Protein AF-A0A9E5QNU5-F1 (afdb_monomer_lite)

Secondary structure (DSSP, 8-state):
--HHHHHHGGGGSSS-----HHHHHHHTT--TTSSS--HHHHHT-TTGGGS-HHHHHHHH-GGGHHHHHHHHHHHHHHTTT-HHHHHHHHHHHTT------HHHHHHHHHHHHHTSSSHHHHHHHHHGGGSPTTS-SSPPPPP-SHHHHHHHHHHHHHHHHHHHHHHHHHHHTTTS-TTS-HHHHHHHHTS----TT--S-GGGGGGTS-HHHHHHHHHHHHHHHHHHHHHHHH-S-----EEEEEETTEEEEEE-SSS--S---

Radius of gyration: 24.01 Å; chains: 1; bounding box: 73×35×58 Å

Structure (mmCIF, N/CA/C/O backbone):
data_AF-A0A9E5QNU5-F1
#
_entry.id   AF-A0A9E5QNU5-F1
#
loop_
_atom_site.group_PDB
_atom_site.id
_atom_site.type_symbol
_atom_site.label_atom_id
_atom_site.label_alt_id
_atom_site.label_comp_id
_atom_site.label_asym_id
_atom_site.label_entity_id
_atom_site.label_seq_id
_atom_site.pdbx_PDB_ins_code
_atom_site.Cartn_x
_atom_site.Cartn_y
_atom_site.Cartn_z
_atom_site.occupancy
_atom_site.B_iso_or_equiv
_atom_site.auth_seq_id
_atom_site.auth_comp_id
_atom_site.auth_asym_id
_atom_site.auth_atom_id
_atom_site.pdbx_PDB_model_num
ATOM 1 N N . MET A 1 1 ? -12.156 -19.039 10.131 1.00 28.52 1 MET A N 1
ATOM 2 C CA . MET A 1 1 ? -13.337 -19.927 9.981 1.00 28.52 1 MET A CA 1
ATOM 3 C C . MET A 1 1 ? -14.698 -19.245 10.207 1.00 28.52 1 MET A C 1
ATOM 5 O O . MET A 1 1 ? -15.696 -19.818 9.799 1.00 28.52 1 MET A O 1
ATOM 9 N N . ALA A 1 2 ? -14.776 -18.029 10.770 1.00 27.48 2 ALA A N 1
ATOM 10 C CA . ALA A 1 2 ? -16.051 -17.317 10.972 1.00 27.48 2 ALA A CA 1
ATOM 11 C C . ALA A 1 2 ? -16.582 -16.564 9.725 1.00 27.48 2 ALA A C 1
ATOM 13 O O . ALA A 1 2 ? -17.781 -16.356 9.599 1.00 27.48 2 ALA A O 1
ATOM 14 N N . LEU A 1 3 ? -15.716 -16.218 8.763 1.00 26.77 3 LEU A N 1
ATOM 15 C CA . LEU A 1 3 ? -16.099 -15.513 7.526 1.00 26.77 3 LEU A CA 1
ATOM 16 C C . LEU A 1 3 ? -16.822 -16.398 6.491 1.00 26.77 3 LEU A C 1
ATOM 18 O O . LEU A 1 3 ? -17.600 -15.891 5.690 1.00 26.77 3 LEU A O 1
ATOM 22 N N . ALA A 1 4 ? -16.628 -17.720 6.537 1.00 26.08 4 ALA A N 1
ATOM 23 C CA . ALA A 1 4 ? -17.286 -18.657 5.620 1.00 26.08 4 ALA A CA 1
ATOM 24 C C . ALA A 1 4 ? -18.753 -18.945 6.003 1.00 26.08 4 ALA A C 1
ATOM 26 O O . ALA A 1 4 ? -19.568 -19.249 5.137 1.00 26.08 4 ALA A O 1
ATOM 27 N N . ALA A 1 5 ? -19.115 -18.801 7.283 1.00 28.03 5 ALA A N 1
ATOM 28 C CA . ALA A 1 5 ? -20.476 -19.053 7.760 1.00 28.03 5 ALA A CA 1
ATOM 29 C C . ALA A 1 5 ? -21.464 -17.935 7.368 1.00 28.03 5 ALA A C 1
ATOM 31 O O . ALA A 1 5 ? -22.644 -18.206 7.156 1.00 28.03 5 ALA A O 1
ATOM 32 N N . CYS A 1 6 ? -20.990 -16.696 7.190 1.00 30.69 6 CYS A N 1
ATOM 33 C CA . CYS A 1 6 ? -21.845 -15.569 6.801 1.00 30.69 6 CYS A CA 1
ATOM 34 C C . CYS A 1 6 ? -22.240 -15.577 5.312 1.00 30.69 6 CYS A C 1
ATOM 36 O O . CYS A 1 6 ? -23.271 -15.015 4.955 1.00 30.69 6 CYS A O 1
ATOM 38 N N . LEU A 1 7 ? -21.465 -16.236 4.443 1.00 31.69 7 LEU A N 1
ATOM 39 C CA . LEU A 1 7 ? -21.722 -16.273 2.996 1.00 31.69 7 LEU A CA 1
ATOM 40 C C . LEU A 1 7 ? -22.722 -17.361 2.570 1.00 31.69 7 LEU A C 1
ATOM 42 O O . LEU A 1 7 ? -23.306 -17.258 1.498 1.00 31.69 7 LEU A O 1
ATOM 46 N N . ALA A 1 8 ? -22.963 -18.384 3.397 1.00 28.44 8 ALA A N 1
ATOM 47 C CA . ALA A 1 8 ? -23.917 -19.449 3.072 1.00 28.44 8 ALA A CA 1
ATOM 48 C C . ALA A 1 8 ? -25.379 -19.066 3.384 1.00 28.44 8 ALA A C 1
ATOM 50 O O . ALA A 1 8 ? -26.302 -19.548 2.725 1.00 28.44 8 ALA A O 1
ATOM 51 N N . ALA A 1 9 ? -25.601 -18.161 4.345 1.00 32.28 9 ALA A N 1
ATOM 52 C CA . ALA A 1 9 ? -26.940 -17.752 4.781 1.00 32.28 9 ALA A CA 1
ATOM 53 C C . ALA A 1 9 ? -27.647 -16.778 3.813 1.00 32.28 9 ALA A C 1
ATOM 55 O O . ALA A 1 9 ? -28.871 -16.659 3.842 1.00 32.28 9 ALA A O 1
ATOM 56 N N . SER A 1 10 ? -26.909 -16.111 2.921 1.00 37.62 10 SER A N 1
ATOM 57 C CA . SER A 1 10 ? -27.444 -15.102 1.992 1.00 37.62 10 SER A CA 1
ATOM 58 C C . SER A 1 10 ? -28.236 -15.689 0.818 1.00 37.62 10 SER A C 1
ATOM 60 O O . SER A 1 10 ? -29.050 -14.992 0.214 1.00 37.62 10 SER A O 1
ATOM 62 N N . SER A 1 11 ? -28.066 -16.978 0.511 1.00 33.97 11 SER A N 1
ATOM 63 C CA . SER A 1 11 ? -28.770 -17.630 -0.605 1.00 33.97 11 SER A CA 1
ATOM 64 C C . SER A 1 11 ? -30.230 -18.000 -0.297 1.00 33.97 11 SER A C 1
ATOM 66 O O . SER A 1 11 ? -31.017 -18.195 -1.222 1.00 33.97 11 SER A O 1
ATOM 68 N N . ALA A 1 12 ? -30.620 -18.044 0.983 1.00 34.38 12 ALA A N 1
ATOM 69 C CA . ALA A 1 12 ? -31.949 -18.486 1.416 1.00 34.38 12 ALA A CA 1
ATOM 70 C C . ALA A 1 12 ? -32.968 -17.346 1.629 1.00 34.38 12 ALA A C 1
ATOM 72 O O . ALA A 1 12 ? -34.153 -17.616 1.813 1.00 34.38 12 ALA A O 1
ATOM 73 N N . TRP A 1 13 ? -32.549 -16.077 1.592 1.00 36.25 13 TRP A N 1
ATOM 74 C CA . TRP A 1 13 ? -33.420 -14.927 1.902 1.00 36.25 13 TRP A CA 1
ATOM 75 C C . TRP A 1 13 ? -34.028 -14.217 0.687 1.00 36.25 13 TRP A C 1
ATOM 77 O O . TRP A 1 13 ? -34.730 -13.222 0.838 1.00 36.25 13 TRP A O 1
ATOM 87 N N . SER A 1 14 ? -33.835 -14.731 -0.527 1.00 38.59 14 SER A N 1
ATOM 88 C CA . SER A 1 14 ? -34.244 -14.039 -1.759 1.00 38.59 14 SER A CA 1
ATOM 89 C C . SER A 1 14 ? -35.680 -14.308 -2.239 1.00 38.59 14 SER A C 1
ATOM 91 O O . SER A 1 14 ? -36.011 -13.954 -3.370 1.00 38.59 14 SER A O 1
ATOM 93 N N . ARG A 1 15 ? -36.578 -14.891 -1.428 1.00 37.72 15 ARG A N 1
ATOM 94 C CA . ARG A 1 15 ? -37.987 -15.092 -1.837 1.00 37.72 15 ARG A CA 1
ATOM 95 C C . ARG A 1 15 ? -39.007 -14.890 -0.716 1.00 37.72 15 ARG A C 1
ATOM 97 O O . ARG A 1 15 ? -39.578 -15.854 -0.223 1.00 37.72 15 ARG A O 1
ATOM 104 N N . ALA A 1 16 ? -39.304 -13.635 -0.394 1.00 38.25 16 ALA A N 1
ATOM 105 C CA . ALA A 1 16 ? -40.646 -13.206 0.019 1.00 38.25 16 ALA A CA 1
ATOM 106 C C . ALA A 1 16 ? -40.749 -11.670 -0.047 1.00 38.25 16 ALA A C 1
ATOM 108 O O . ALA A 1 16 ? -39.840 -10.995 0.437 1.00 38.25 16 ALA A O 1
ATOM 109 N N . PRO A 1 17 ? -41.837 -11.086 -0.584 1.00 47.66 17 PRO A N 1
ATOM 110 C CA . PRO A 1 17 ? -42.130 -9.676 -0.372 1.00 47.66 17 PRO A CA 1
ATOM 111 C C . PRO A 1 17 ? -42.700 -9.529 1.049 1.00 47.66 17 PRO A C 1
ATOM 113 O O . PRO A 1 17 ? -43.903 -9.638 1.266 1.00 47.66 17 PRO A O 1
ATOM 116 N N . GLY A 1 18 ? -41.817 -9.386 2.038 1.00 40.69 18 GLY A N 1
ATOM 117 C CA . GLY A 1 18 ? -42.190 -9.132 3.430 1.00 40.69 18 GLY A CA 1
ATOM 118 C C . GLY A 1 18 ? -42.450 -7.645 3.659 1.00 40.69 18 GLY A C 1
ATOM 119 O O . GLY A 1 18 ? -41.720 -6.808 3.132 1.00 40.69 18 GLY A O 1
ATOM 120 N N . ALA A 1 19 ? -43.495 -7.321 4.425 1.00 42.50 19 ALA A N 1
ATOM 121 C CA . ALA A 1 19 ? -43.847 -5.959 4.826 1.00 42.50 19 ALA A CA 1
ATOM 122 C C . ALA A 1 19 ? -42.618 -5.154 5.309 1.00 42.50 19 ALA A C 1
ATOM 124 O O . ALA A 1 19 ? -41.702 -5.743 5.895 1.00 42.50 19 ALA A O 1
ATOM 125 N N . PRO A 1 20 ? -42.570 -3.824 5.089 1.00 53.94 20 PRO A N 1
ATOM 126 C CA . PRO A 1 20 ? -41.443 -3.008 5.522 1.00 53.94 20 PRO A CA 1
ATOM 127 C C . PRO A 1 20 ? -41.216 -3.199 7.027 1.00 53.94 20 PRO A C 1
ATOM 129 O O . PRO A 1 20 ? -42.142 -3.084 7.828 1.00 53.94 20 PRO A O 1
ATOM 132 N N . LEU A 1 21 ? -39.961 -3.487 7.390 1.00 44.38 21 LEU A N 1
ATOM 133 C CA . LEU A 1 21 ? -39.478 -3.835 8.733 1.00 44.38 21 LEU A CA 1
ATOM 134 C C . LEU A 1 21 ? -40.103 -3.031 9.900 1.00 44.38 21 LEU A C 1
ATOM 136 O O . LEU A 1 21 ? -40.379 -3.648 10.928 1.00 44.38 21 LEU A O 1
ATOM 140 N N . PRO A 1 22 ? -40.400 -1.716 9.772 1.00 46.53 22 PRO A N 1
ATOM 141 C CA . PRO A 1 22 ? -41.071 -0.958 10.831 1.00 46.53 22 PRO A CA 1
ATOM 142 C C . PRO A 1 22 ? -42.435 -1.532 11.246 1.00 46.53 22 PRO A C 1
ATOM 144 O O . PRO A 1 22 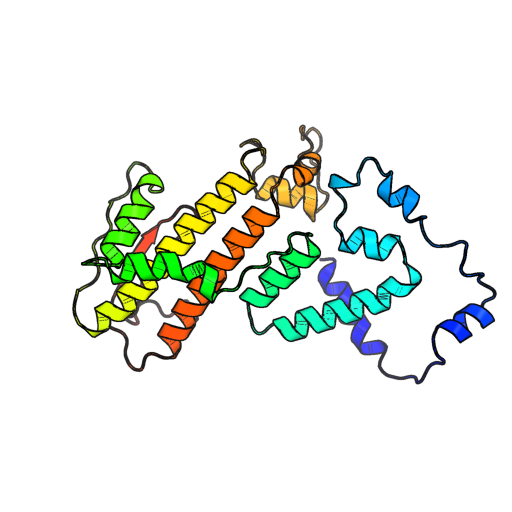? -42.738 -1.579 12.432 1.00 46.53 22 PRO A O 1
ATOM 147 N N . GLN A 1 23 ? -43.224 -2.043 10.296 1.00 47.16 23 GLN A N 1
ATOM 148 C CA . GLN A 1 23 ? -44.558 -2.598 10.563 1.00 47.16 23 GLN A CA 1
ATOM 149 C C . GLN A 1 23 ? -44.488 -3.950 11.286 1.00 47.16 23 GLN A C 1
ATOM 151 O O . GLN A 1 23 ? -45.350 -4.259 12.102 1.00 47.16 23 GLN A O 1
ATOM 156 N N . LEU A 1 24 ? -43.443 -4.746 11.029 1.00 47.56 24 LEU A N 1
ATOM 157 C CA . LEU A 1 24 ? -43.211 -6.020 11.722 1.00 47.56 24 LEU A CA 1
ATOM 158 C C . LEU A 1 24 ? -42.760 -5.815 13.175 1.00 47.56 24 LEU A C 1
ATOM 160 O O . LEU A 1 24 ? -43.087 -6.628 14.035 1.00 47.56 24 LEU A O 1
ATOM 164 N N . MET A 1 25 ? -42.038 -4.727 13.454 1.00 43.75 25 MET A N 1
ATOM 165 C CA . MET A 1 25 ? -41.612 -4.367 14.809 1.00 43.75 25 MET A CA 1
ATOM 166 C C . MET A 1 25 ? -42.767 -3.827 15.661 1.00 43.75 25 MET A C 1
ATOM 168 O O . MET A 1 25 ? -42.881 -4.181 16.833 1.00 43.75 25 MET A O 1
ATOM 172 N N . GLU A 1 26 ? -43.657 -3.041 15.053 1.00 48.34 26 GLU A N 1
ATOM 173 C CA . GLU A 1 26 ? -44.868 -2.514 15.693 1.00 48.34 26 GLU A CA 1
ATOM 174 C C . GLU A 1 26 ? -45.871 -3.639 16.021 1.00 48.34 26 GLU A C 1
ATOM 176 O O . GLU A 1 26 ? -46.431 -3.685 17.114 1.00 48.34 26 GLU A O 1
ATOM 181 N N . LEU A 1 27 ? -46.003 -4.631 15.129 1.00 48.66 27 LEU A N 1
ATOM 182 C CA . LEU A 1 27 ? -46.790 -5.853 15.356 1.00 48.66 27 LEU A CA 1
ATOM 183 C C . LEU A 1 27 ? -46.220 -6.772 16.451 1.00 48.66 27 LEU A C 1
ATOM 185 O O . LEU A 1 27 ? -46.972 -7.552 17.034 1.00 48.66 27 LEU A O 1
ATOM 189 N N . ALA A 1 28 ? -44.918 -6.696 16.737 1.00 54.53 28 ALA A N 1
ATOM 190 C CA . ALA A 1 28 ? -44.259 -7.496 17.772 1.00 54.53 28 ALA A CA 1
ATOM 191 C C . ALA A 1 28 ? -44.294 -6.847 19.172 1.00 54.53 28 ALA A C 1
ATOM 193 O O . ALA A 1 28 ? -43.809 -7.454 20.126 1.00 54.53 28 ALA A O 1
ATOM 194 N N . GLY A 1 29 ? -44.853 -5.636 19.311 1.00 39.47 29 GLY A N 1
ATOM 195 C CA . GLY A 1 29 ? -44.967 -4.936 20.597 1.00 39.47 29 GLY A CA 1
ATOM 196 C C . GLY A 1 29 ? -43.629 -4.486 21.197 1.00 39.47 29 GLY A C 1
ATOM 197 O O . GLY A 1 29 ? -43.542 -4.282 22.405 1.00 39.47 29 GLY A O 1
ATOM 198 N N . ILE A 1 30 ? -42.580 -4.360 20.378 1.00 42.47 30 ILE A N 1
ATOM 199 C CA . ILE A 1 30 ? -41.247 -3.946 20.829 1.00 42.47 30 ILE A CA 1
ATOM 200 C C . ILE A 1 30 ? -41.142 -2.427 20.670 1.00 42.47 30 ILE A C 1
ATOM 202 O O . ILE A 1 30 ? -40.923 -1.930 19.564 1.00 42.47 30 ILE A O 1
ATOM 206 N N . GLU A 1 31 ? -41.291 -1.681 21.767 1.00 44.75 31 GLU A N 1
ATOM 207 C CA . GLU A 1 31 ? -40.991 -0.248 21.767 1.00 44.75 31 GLU A CA 1
ATOM 208 C C . GLU A 1 31 ? -39.503 -0.034 21.445 1.00 44.75 31 GLU A C 1
ATOM 210 O O . GLU A 1 31 ? -38.609 -0.596 22.078 1.00 44.75 31 GLU A O 1
ATOM 215 N N . ALA A 1 32 ? -39.225 0.780 20.424 1.00 46.53 32 ALA A N 1
ATOM 216 C CA . ALA A 1 32 ? -37.898 0.970 19.831 1.00 46.53 32 ALA A CA 1
ATOM 217 C C . ALA A 1 32 ? -36.837 1.593 20.770 1.00 46.53 32 ALA A C 1
ATOM 219 O O . ALA A 1 32 ? -35.698 1.795 20.348 1.00 46.53 32 ALA A O 1
ATOM 220 N N . ALA A 1 33 ? -37.197 1.913 22.015 1.00 44.25 33 ALA A N 1
ATOM 221 C CA . ALA A 1 33 ? -36.357 2.630 22.967 1.00 44.25 33 ALA A CA 1
ATOM 222 C C . ALA A 1 33 ? -35.414 1.728 23.792 1.00 44.25 33 ALA A C 1
ATOM 224 O O . ALA A 1 33 ? -34.380 2.215 24.239 1.00 44.25 33 ALA A O 1
ATOM 225 N N . ASP A 1 34 ? -35.699 0.428 23.937 1.00 44.62 34 ASP A N 1
ATOM 226 C CA . ASP A 1 34 ? -35.092 -0.393 25.007 1.00 44.62 34 ASP A CA 1
ATOM 227 C C . ASP A 1 34 ? -33.981 -1.379 24.582 1.00 44.62 34 ASP A C 1
ATOM 229 O O . ASP A 1 34 ? -33.525 -2.188 25.388 1.00 44.62 34 ASP A O 1
ATOM 233 N N . LEU A 1 35 ? -33.499 -1.344 23.334 1.00 51.50 35 LEU A N 1
ATOM 234 C CA . LEU A 1 35 ? -32.559 -2.367 22.824 1.00 51.50 35 LEU A CA 1
ATOM 235 C C . LEU A 1 35 ? -31.254 -1.836 22.213 1.00 51.50 35 LEU A C 1
ATOM 237 O O . LEU A 1 35 ? -30.414 -2.633 21.791 1.00 51.50 35 LEU A O 1
ATOM 241 N N . ALA A 1 36 ? -31.053 -0.519 22.155 1.00 54.00 36 ALA A N 1
ATOM 242 C CA . ALA A 1 36 ? -29.823 0.065 21.623 1.00 54.00 36 ALA A CA 1
ATOM 243 C C . ALA A 1 36 ? -28.945 0.620 22.761 1.00 54.00 36 ALA A C 1
ATOM 245 O O . ALA A 1 36 ? -29.435 1.422 23.554 1.00 54.00 36 ALA A O 1
ATOM 246 N N . PRO A 1 37 ? -27.654 0.239 22.843 1.00 58.31 37 PRO A N 1
ATOM 247 C CA . PRO A 1 37 ? -26.681 0.951 23.662 1.00 58.31 37 PRO A CA 1
ATOM 248 C C . PRO A 1 37 ? -26.739 2.454 23.377 1.00 58.31 37 PRO A C 1
ATOM 250 O O . PRO A 1 37 ? -26.653 2.871 22.219 1.00 58.31 37 PRO A O 1
ATOM 253 N N . ASP A 1 38 ? -26.862 3.263 24.430 1.00 63.38 38 ASP A N 1
ATOM 254 C CA . ASP A 1 38 ? -26.812 4.718 24.317 1.00 63.38 38 ASP A CA 1
ATOM 255 C C . ASP A 1 38 ? -25.483 5.133 23.660 1.00 63.38 38 ASP A C 1
ATOM 257 O O . ASP A 1 38 ? -24.394 4.742 24.095 1.00 63.38 38 ASP A O 1
ATOM 261 N N . ALA A 1 39 ? -25.564 5.937 22.598 1.00 61.94 39 ALA A N 1
ATOM 262 C CA . ALA A 1 39 ? -24.393 6.461 21.904 1.00 61.94 39 ALA A CA 1
ATOM 263 C C . ALA A 1 39 ? -23.464 7.234 22.862 1.00 61.94 39 ALA A C 1
ATOM 265 O O . ALA A 1 39 ? -22.243 7.158 22.719 1.00 61.94 39 ALA A O 1
ATOM 266 N N . GLY A 1 40 ? -24.021 7.894 23.886 1.00 64.38 40 GLY A N 1
ATOM 267 C CA . GLY A 1 40 ? -23.247 8.550 24.942 1.00 64.38 40 GLY A CA 1
ATOM 268 C C . GLY A 1 40 ? -22.426 7.574 25.796 1.00 64.38 40 GLY A C 1
ATOM 269 O O . GLY A 1 40 ? -21.300 7.889 26.180 1.00 64.38 40 GLY A O 1
ATOM 270 N N . GLN A 1 41 ? -22.929 6.358 26.035 1.00 67.00 41 GLN A N 1
ATOM 271 C CA . GLN A 1 41 ? -22.206 5.319 26.780 1.00 67.00 41 GLN A CA 1
ATOM 272 C C . GLN A 1 41 ? -21.078 4.687 25.958 1.00 67.00 41 GLN A C 1
ATOM 274 O O . GLN A 1 41 ? -20.009 4.395 26.499 1.00 67.00 41 GLN A O 1
ATOM 279 N N . LEU A 1 42 ? -21.276 4.514 24.647 1.00 65.88 42 L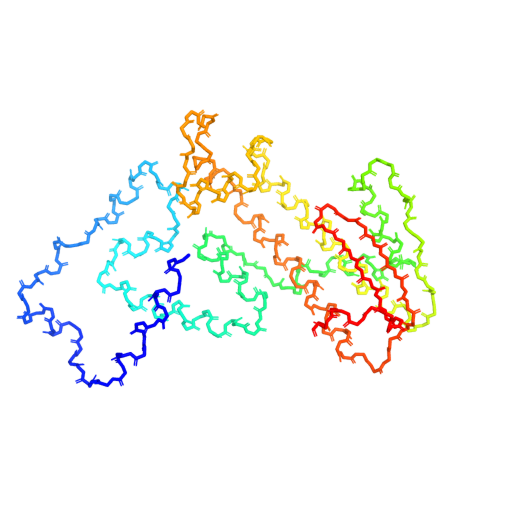EU A N 1
ATOM 280 C CA . LEU A 1 42 ? -20.207 4.075 23.742 1.00 65.88 42 LEU A CA 1
ATOM 281 C C . LEU A 1 42 ? -19.079 5.117 23.669 1.00 65.88 42 LEU A C 1
ATOM 283 O O . LEU A 1 42 ? -17.900 4.757 23.655 1.00 65.88 42 LEU A O 1
ATOM 287 N N . ASP A 1 43 ? -19.427 6.404 23.690 1.00 68.12 43 ASP A N 1
ATOM 288 C CA . ASP A 1 43 ? -18.468 7.513 23.675 1.00 68.12 43 ASP A CA 1
ATOM 289 C C . ASP A 1 43 ? -17.697 7.680 24.989 1.00 68.12 43 ASP A C 1
ATOM 291 O O . ASP A 1 43 ? -16.550 8.142 24.963 1.00 68.12 43 ASP A O 1
ATOM 295 N N . ALA A 1 44 ? -18.301 7.283 26.109 1.00 73.75 44 ALA A N 1
ATOM 296 C CA . ALA A 1 44 ? -17.689 7.265 27.436 1.00 73.75 44 ALA A CA 1
ATOM 297 C C . ALA A 1 44 ? -16.937 5.954 27.747 1.00 73.75 44 ALA A C 1
ATOM 299 O O . ALA A 1 44 ? -16.346 5.822 28.819 1.00 73.75 44 ALA A O 1
ATOM 300 N N . SER A 1 45 ? -16.950 4.974 26.834 1.00 70.88 45 SER A N 1
ATOM 301 C CA . SER A 1 45 ? -16.336 3.668 27.067 1.00 70.88 45 SER A CA 1
ATOM 302 C C . SER A 1 45 ? -14.813 3.776 27.254 1.00 70.88 45 SER A C 1
ATOM 304 O O . SER A 1 45 ? -14.139 4.387 26.418 1.00 70.88 45 SER A O 1
ATOM 306 N N . PRO A 1 46 ? -14.226 3.116 28.273 1.00 66.81 46 PRO A N 1
ATOM 307 C CA . PRO A 1 46 ? -12.775 3.098 28.473 1.00 66.81 46 PRO A CA 1
ATOM 308 C C . PRO A 1 46 ? -12.027 2.411 27.319 1.00 66.81 46 PRO A C 1
ATOM 310 O O . PRO A 1 46 ? -10.838 2.647 27.132 1.00 66.81 46 PRO A O 1
ATOM 313 N N . THR A 1 47 ? -12.717 1.605 26.501 1.00 68.12 47 THR A N 1
ATOM 314 C CA . THR A 1 47 ? -12.148 0.952 25.311 1.00 68.12 47 THR A CA 1
ATOM 315 C C . THR A 1 47 ? -12.417 1.721 24.017 1.00 68.12 47 THR A C 1
ATOM 317 O O . THR A 1 47 ? -12.151 1.206 22.933 1.00 68.12 47 THR A O 1
ATOM 320 N N . ARG A 1 48 ? -12.901 2.970 24.080 1.00 71.00 48 ARG A N 1
ATOM 321 C CA . ARG A 1 48 ? -13.238 3.781 22.894 1.00 71.00 48 ARG A CA 1
ATOM 322 C C . ARG A 1 48 ? -12.120 3.838 21.848 1.00 71.00 48 ARG A C 1
ATOM 324 O O . ARG A 1 48 ? -12.414 3.747 20.661 1.00 71.00 48 ARG A O 1
ATOM 331 N N . GLY A 1 49 ? -10.857 3.967 22.265 1.00 66.25 49 GLY A N 1
ATOM 332 C CA . GLY A 1 49 ? -9.701 4.001 21.350 1.00 66.25 49 GLY A CA 1
ATOM 333 C C . GLY A 1 49 ? -9.432 2.677 20.615 1.00 66.25 49 GLY A C 1
ATOM 334 O O . GLY A 1 49 ? -8.781 2.656 19.568 1.00 66.25 49 GLY A O 1
ATOM 335 N N . GLN A 1 50 ? -9.975 1.576 21.136 1.00 68.88 50 GLN A N 1
ATOM 336 C CA . GLN A 1 50 ? -9.850 0.223 20.591 1.00 68.88 50 GLN A CA 1
ATOM 337 C C . GLN A 1 50 ? -11.050 -0.154 19.705 1.00 68.88 50 GLN A C 1
ATOM 339 O O . GLN A 1 50 ? -10.974 -1.103 18.929 1.00 68.88 50 GLN A O 1
ATOM 344 N N . GLN A 1 51 ? -12.158 0.589 19.786 1.00 74.31 51 GLN A N 1
ATOM 345 C CA . GLN A 1 51 ? -13.371 0.307 19.024 1.00 74.31 51 GLN A CA 1
ATOM 346 C C . GLN A 1 51 ? -13.316 0.932 17.627 1.00 74.31 51 GLN A C 1
ATOM 348 O O . GLN A 1 51 ? -13.195 2.149 17.468 1.00 74.31 51 GLN A O 1
ATOM 353 N N . LEU A 1 52 ? -13.473 0.097 16.598 1.00 76.94 52 LEU A N 1
ATOM 354 C CA . LEU A 1 52 ? -13.548 0.559 15.213 1.00 76.94 52 LEU A CA 1
ATOM 355 C C . LEU A 1 52 ? -14.819 1.393 14.965 1.00 76.94 52 LEU A C 1
ATOM 357 O O . LEU A 1 52 ? -15.865 1.110 15.562 1.00 76.94 52 LEU A O 1
ATOM 361 N N . PRO A 1 53 ? -14.789 2.375 14.043 1.00 78.25 53 PRO A N 1
ATOM 362 C CA . PRO A 1 53 ? -15.971 3.168 13.703 1.00 78.25 53 PRO A CA 1
ATOM 363 C C . PRO A 1 53 ? -17.164 2.323 13.254 1.00 78.25 53 PRO A C 1
ATOM 365 O O . PRO A 1 53 ? -18.288 2.594 13.672 1.00 78.25 53 PRO A O 1
ATOM 368 N N . LEU A 1 54 ? -16.927 1.265 12.465 1.00 76.88 54 LEU A N 1
ATOM 369 C CA . LEU A 1 54 ? -17.986 0.340 12.052 1.00 76.88 54 LEU A CA 1
ATOM 370 C C . LEU A 1 54 ? -18.633 -0.341 13.262 1.00 76.88 54 LEU A C 1
ATOM 372 O O . LEU A 1 54 ? -19.856 -0.369 13.365 1.00 76.88 54 LEU A O 1
ATOM 376 N N . TYR A 1 55 ? -17.823 -0.844 14.196 1.00 78.69 55 TYR A N 1
ATOM 377 C CA . TYR A 1 55 ? -18.324 -1.478 15.415 1.00 78.69 55 TYR A CA 1
ATOM 378 C C . TYR A 1 55 ? -19.193 -0.507 16.222 1.00 78.69 55 TYR A C 1
ATOM 380 O O . TYR A 1 55 ? -20.318 -0.841 16.587 1.00 78.69 55 TYR A O 1
ATOM 388 N N . ARG A 1 56 ? -18.733 0.735 16.412 1.00 78.50 56 ARG A N 1
ATOM 389 C CA . ARG A 1 56 ? -19.507 1.777 17.106 1.00 78.50 56 ARG A CA 1
ATOM 390 C C . ARG A 1 56 ? -20.817 2.097 16.388 1.00 78.50 56 ARG A C 1
ATOM 392 O O . ARG A 1 56 ? -21.851 2.214 17.036 1.00 78.50 56 ARG A O 1
ATOM 399 N N . ALA A 1 57 ? -20.797 2.182 15.059 1.00 76.12 57 ALA A N 1
ATOM 400 C CA . ALA A 1 57 ? -21.994 2.434 14.262 1.00 76.12 57 ALA A CA 1
ATOM 401 C C . ALA A 1 57 ? -23.022 1.289 14.347 1.00 76.12 57 ALA A C 1
ATOM 403 O O . ALA A 1 57 ? -24.225 1.555 14.346 1.00 76.12 57 ALA A O 1
ATOM 404 N N . LEU A 1 58 ? -22.559 0.036 14.426 1.00 80.31 58 LEU A N 1
ATOM 405 C CA . LEU A 1 58 ? -23.416 -1.136 14.614 1.00 80.31 58 LEU A CA 1
ATOM 406 C C . LEU A 1 58 ? -24.005 -1.171 16.026 1.00 80.31 58 LEU A C 1
ATOM 408 O O . LEU A 1 58 ? -25.213 -1.342 16.169 1.00 80.31 58 LEU A O 1
ATOM 412 N N . MET A 1 59 ? -23.182 -0.933 17.051 1.00 79.75 59 MET A N 1
ATOM 413 C CA . MET A 1 59 ? -23.632 -0.925 18.446 1.00 79.75 59 MET A CA 1
ATOM 414 C C . MET A 1 59 ? -24.585 0.234 18.748 1.00 79.75 59 MET A C 1
ATOM 416 O O . MET A 1 59 ? -25.515 0.050 19.515 1.00 79.75 59 MET A O 1
ATOM 420 N N . ALA A 1 60 ? -24.423 1.400 18.119 1.00 78.44 60 ALA A N 1
ATOM 421 C CA . ALA A 1 60 ? -25.334 2.529 18.324 1.00 78.44 60 ALA A CA 1
ATOM 422 C C . ALA A 1 60 ? -26.731 2.308 17.707 1.00 78.44 60 ALA A C 1
ATOM 424 O O . ALA A 1 60 ? -27.696 2.951 18.113 1.00 78.44 60 ALA A O 1
ATOM 425 N N . LYS A 1 61 ? -26.852 1.449 16.681 1.00 80.25 61 LYS A N 1
ATOM 426 C CA . LYS A 1 61 ? -28.121 1.169 15.980 1.00 80.25 61 LYS A CA 1
ATOM 427 C C . LYS A 1 61 ? -28.207 -0.309 15.564 1.00 80.25 61 LYS A C 1
ATOM 429 O O . LYS A 1 61 ? -28.218 -0.593 14.357 1.00 80.25 61 LYS A O 1
ATOM 434 N N . PRO A 1 62 ? -28.316 -1.251 16.520 1.00 78.88 62 PRO A N 1
ATOM 435 C CA . PRO A 1 62 ? -28.205 -2.688 16.252 1.00 78.88 62 PRO A CA 1
ATOM 436 C C . PRO A 1 62 ? -29.302 -3.206 15.318 1.00 78.88 62 PRO A C 1
ATOM 438 O O . PRO A 1 62 ? -29.043 -4.050 14.466 1.00 78.88 62 PRO A O 1
ATOM 441 N N . LEU A 1 63 ? -30.503 -2.624 15.374 1.00 83.00 63 LEU A N 1
ATOM 442 C CA . LEU A 1 63 ? -31.607 -2.962 14.466 1.00 83.00 63 LEU A CA 1
ATOM 443 C C . LEU A 1 63 ? -31.292 -2.663 12.989 1.00 83.00 63 LEU A C 1
ATOM 445 O O . LEU A 1 63 ? -31.852 -3.285 12.093 1.00 83.00 63 LEU A O 1
ATOM 449 N N . THR A 1 64 ? -30.360 -1.741 12.721 1.00 79.75 64 THR A N 1
ATOM 450 C CA . THR A 1 64 ? -29.894 -1.425 11.359 1.00 79.75 64 THR A CA 1
ATOM 451 C C . THR A 1 64 ? -28.660 -2.227 10.943 1.00 79.75 64 THR A C 1
ATOM 453 O O . THR A 1 64 ? -28.178 -2.060 9.822 1.00 79.75 64 THR A O 1
ATOM 456 N N . ALA A 1 65 ? -28.135 -3.097 11.813 1.00 79.62 65 ALA A N 1
ATOM 457 C CA . ALA A 1 65 ? -26.924 -3.866 11.541 1.00 79.62 65 ALA A CA 1
ATOM 458 C C . ALA A 1 65 ? -27.033 -4.753 10.286 1.00 79.62 65 ALA A C 1
ATOM 460 O O . ALA A 1 65 ? -26.108 -4.688 9.474 1.00 79.62 65 ALA A O 1
ATOM 461 N N . PRO A 1 66 ? -28.136 -5.495 10.037 1.00 83.50 66 PRO A N 1
ATOM 462 C CA . PRO A 1 66 ? -28.263 -6.299 8.818 1.00 83.50 66 PRO A CA 1
ATOM 463 C C . PRO A 1 66 ? -28.228 -5.450 7.542 1.00 83.50 66 PRO A C 1
ATOM 465 O O . PRO A 1 66 ? -27.556 -5.804 6.578 1.00 83.50 66 PRO A O 1
ATOM 468 N N . TYR A 1 67 ? -28.891 -4.289 7.555 1.00 79.56 67 TYR A N 1
ATOM 469 C CA . TYR A 1 67 ? -28.876 -3.351 6.431 1.00 79.56 67 TYR A CA 1
ATOM 470 C C . TYR A 1 67 ? -27.468 -2.797 6.170 1.00 79.56 67 TYR A C 1
ATOM 472 O O . TYR A 1 67 ? -26.999 -2.793 5.035 1.00 79.56 67 TYR A O 1
ATOM 480 N N . ARG A 1 68 ? -26.751 -2.388 7.225 1.00 77.81 68 ARG A N 1
ATOM 481 C CA . ARG A 1 68 ? -25.360 -1.912 7.121 1.00 77.81 68 ARG A CA 1
ATOM 482 C C . ARG A 1 68 ? -24.409 -2.999 6.625 1.00 77.81 68 ARG A C 1
ATOM 484 O O . ARG A 1 68 ? -23.515 -2.696 5.844 1.00 77.81 68 ARG A O 1
ATOM 491 N N . ALA A 1 69 ? -24.606 -4.242 7.060 1.00 81.50 69 ALA A N 1
ATOM 492 C CA . ALA A 1 69 ? -23.847 -5.383 6.561 1.00 81.50 69 ALA A CA 1
ATOM 493 C C . ALA A 1 69 ? -24.111 -5.622 5.065 1.00 81.50 69 ALA A C 1
ATOM 495 O O . ALA A 1 69 ? -23.166 -5.884 4.329 1.00 81.50 69 ALA A O 1
ATOM 496 N N . GLY A 1 70 ? -25.361 -5.463 4.611 1.00 79.44 70 GLY A N 1
ATOM 497 C CA . GLY A 1 70 ? -25.720 -5.491 3.190 1.00 79.44 70 GLY A CA 1
ATOM 498 C C . GLY A 1 70 ? -25.001 -4.410 2.379 1.00 79.44 70 GLY A C 1
ATOM 499 O O . GLY A 1 70 ? -24.305 -4.739 1.426 1.00 79.44 70 GLY A O 1
ATOM 500 N N . LEU A 1 71 ? -25.066 -3.147 2.819 1.00 84.06 71 LEU A N 1
ATOM 501 C CA . LEU A 1 71 ? -24.352 -2.039 2.166 1.00 84.06 71 LEU A CA 1
ATOM 502 C C . LEU A 1 71 ? -22.838 -2.266 2.101 1.00 84.06 71 LEU A C 1
ATOM 504 O O . LEU A 1 71 ? -22.210 -1.956 1.095 1.00 84.06 71 LEU A O 1
ATOM 508 N N . LEU A 1 72 ? -22.248 -2.810 3.169 1.00 85.19 72 LEU A N 1
ATOM 509 C CA . LEU A 1 72 ? -20.829 -3.148 3.181 1.00 85.19 72 LEU A CA 1
ATOM 510 C C . LEU A 1 72 ? -20.512 -4.284 2.201 1.00 85.19 72 LEU A C 1
ATOM 512 O O . LEU A 1 72 ? -19.505 -4.223 1.506 1.00 85.19 72 LEU A O 1
ATOM 516 N N . ALA A 1 73 ? -21.356 -5.314 2.137 1.00 83.25 73 ALA A N 1
ATOM 517 C CA . ALA A 1 73 ? -21.178 -6.415 1.198 1.00 83.25 73 ALA A CA 1
ATOM 518 C C . ALA A 1 73 ? -21.279 -5.944 -0.259 1.00 83.25 73 ALA A C 1
ATOM 520 O O . ALA A 1 73 ? -20.531 -6.438 -1.102 1.00 83.25 73 ALA A O 1
ATOM 521 N N . ASP A 1 74 ? -22.171 -4.995 -0.545 1.00 83.31 74 ASP A N 1
ATOM 522 C CA . ASP A 1 74 ? -22.294 -4.379 -1.864 1.00 83.31 74 ASP A CA 1
ATOM 523 C C . ASP A 1 74 ? -21.069 -3.514 -2.181 1.00 83.31 74 ASP A C 1
ATOM 525 O O . ASP A 1 74 ? -20.436 -3.747 -3.203 1.00 83.31 74 ASP A O 1
ATOM 529 N N . ALA A 1 75 ? -20.625 -2.652 -1.258 1.00 84.44 75 ALA A N 1
ATOM 530 C CA . ALA A 1 75 ? -19.394 -1.873 -1.431 1.00 84.44 75 ALA A CA 1
ATOM 531 C C . ALA A 1 75 ? -18.156 -2.764 -1.659 1.00 84.44 75 ALA A C 1
ATOM 533 O O . ALA A 1 75 ? -17.354 -2.503 -2.550 1.00 84.44 75 ALA A O 1
ATOM 534 N N . CYS A 1 76 ? -18.015 -3.861 -0.906 1.00 85.44 76 CYS A N 1
ATOM 535 C CA . CYS A 1 76 ? -16.946 -4.839 -1.128 1.00 85.44 76 CYS A CA 1
ATOM 536 C C . CYS A 1 76 ? -17.029 -5.490 -2.514 1.00 85.44 76 CYS A C 1
ATOM 538 O O . CYS A 1 76 ? -15.994 -5.793 -3.106 1.00 85.44 76 CYS A O 1
ATOM 540 N N . ARG A 1 77 ? -18.243 -5.757 -3.010 1.00 87.56 77 ARG A N 1
ATOM 541 C CA . ARG A 1 77 ? -18.460 -6.361 -4.329 1.00 87.56 77 ARG A CA 1
ATOM 542 C C . ARG A 1 77 ? -18.119 -5.376 -5.441 1.00 87.56 77 ARG A C 1
ATOM 544 O O . ARG A 1 77 ? -17.442 -5.772 -6.384 1.00 87.56 77 ARG A O 1
ATOM 551 N N . ASP A 1 78 ? -18.543 -4.126 -5.294 1.00 86.25 78 ASP A N 1
ATOM 552 C CA . ASP A 1 78 ? -18.277 -3.048 -6.246 1.00 86.25 78 ASP A CA 1
ATOM 553 C C . ASP A 1 78 ? -16.770 -2.768 -6.348 1.00 86.25 78 ASP A C 1
ATOM 555 O O . ASP A 1 78 ? -16.248 -2.605 -7.447 1.00 86.25 78 ASP A O 1
ATOM 559 N N . SER A 1 79 ? -16.049 -2.839 -5.224 1.00 87.12 79 SER A N 1
ATOM 560 C CA . SER A 1 79 ? -14.596 -2.640 -5.183 1.00 87.12 79 SER A CA 1
ATOM 561 C C . SER A 1 79 ? -13.762 -3.884 -5.505 1.00 87.12 79 SER A C 1
ATOM 563 O O . SER A 1 79 ? -12.542 -3.786 -5.605 1.00 87.12 79 SER A O 1
ATOM 565 N N . TRP A 1 80 ? -14.366 -5.066 -5.689 1.00 88.19 80 TRP A N 1
ATOM 566 C CA . TRP A 1 80 ? -13.626 -6.336 -5.800 1.00 88.19 80 TRP A CA 1
ATOM 567 C C . TRP A 1 80 ? -12.618 -6.372 -6.960 1.00 88.19 80 TRP A C 1
ATOM 569 O O . TRP A 1 80 ? -11.592 -7.047 -6.879 1.00 88.19 80 TRP A O 1
ATOM 579 N N . SER A 1 81 ? -12.891 -5.642 -8.042 1.00 85.69 81 SER A N 1
ATOM 580 C CA . SER A 1 81 ? -12.003 -5.553 -9.207 1.00 85.69 81 SER A CA 1
ATOM 581 C C . SER A 1 81 ? -10.808 -4.616 -9.018 1.00 85.69 81 SER A C 1
ATOM 583 O O . SER A 1 81 ? -9.891 -4.641 -9.839 1.00 85.69 81 SER A O 1
ATOM 585 N N . SER A 1 82 ? -10.806 -3.791 -7.970 1.00 86.06 82 SER A N 1
ATOM 586 C CA . SER A 1 82 ? -9.789 -2.772 -7.730 1.00 86.06 82 SER A CA 1
ATOM 587 C C . SER A 1 82 ? -9.130 -2.985 -6.364 1.00 86.06 82 SER A C 1
ATOM 589 O O . SER A 1 82 ? -9.704 -2.649 -5.325 1.00 86.06 82 SER A O 1
ATOM 591 N N . PRO A 1 83 ? -7.894 -3.517 -6.333 1.00 87.56 83 PRO A N 1
ATOM 592 C CA . PRO A 1 83 ? -7.127 -3.645 -5.098 1.00 87.56 83 PRO A CA 1
ATOM 593 C C . PRO A 1 83 ? -6.996 -2.321 -4.332 1.00 87.56 83 PRO A C 1
ATOM 595 O O . PRO A 1 83 ? -7.064 -2.317 -3.104 1.00 87.56 83 PRO A O 1
ATOM 598 N N . VAL A 1 84 ? -6.855 -1.196 -5.042 1.00 87.00 84 VAL A N 1
ATOM 599 C CA . VAL A 1 84 ? -6.795 0.142 -4.435 1.00 87.00 84 VAL A CA 1
ATOM 600 C C . VAL A 1 84 ? -8.098 0.476 -3.711 1.00 87.00 84 VAL A C 1
ATOM 602 O O . VAL A 1 84 ? -8.058 0.880 -2.549 1.00 87.00 84 VAL A O 1
ATOM 605 N N . GLU A 1 85 ? -9.253 0.257 -4.342 1.00 86.69 85 GLU A N 1
ATOM 606 C CA . GLU A 1 85 ? -10.552 0.536 -3.716 1.00 86.69 85 GLU A CA 1
ATOM 607 C C . GLU A 1 85 ? -10.820 -0.376 -2.513 1.00 86.69 85 GLU A C 1
ATOM 609 O O . GLU A 1 85 ? -11.351 0.084 -1.502 1.00 86.69 85 GLU A O 1
ATOM 614 N N . LEU A 1 86 ? -10.387 -1.641 -2.558 1.00 87.31 86 LEU A N 1
ATOM 615 C CA . LEU A 1 86 ? -10.466 -2.536 -1.399 1.00 87.31 86 LEU A CA 1
ATOM 616 C C . LEU A 1 86 ? -9.638 -2.020 -0.216 1.00 87.31 86 LEU A C 1
ATOM 618 O O . LEU A 1 86 ? -10.104 -2.067 0.925 1.00 87.31 86 LEU A O 1
ATOM 622 N N . VAL A 1 87 ? -8.431 -1.502 -0.467 1.00 87.38 87 VAL A N 1
ATOM 623 C CA . VAL A 1 87 ? -7.601 -0.892 0.584 1.00 87.38 87 VAL A CA 1
ATOM 624 C C . VAL A 1 87 ? -8.236 0.398 1.106 1.00 87.38 87 VAL A C 1
ATOM 626 O O . VAL A 1 87 ? -8.233 0.619 2.318 1.00 87.38 87 VAL A O 1
ATOM 629 N N . GLN A 1 88 ? -8.824 1.227 0.237 1.00 86.06 88 GLN A N 1
ATOM 630 C CA . GLN A 1 88 ? -9.554 2.430 0.652 1.00 86.06 88 GLN A CA 1
ATOM 631 C C . GLN A 1 88 ? -10.751 2.072 1.540 1.00 86.06 88 GLN A C 1
ATOM 633 O O . GLN A 1 88 ? -10.887 2.625 2.632 1.00 86.06 88 GLN A O 1
ATOM 638 N N . LEU A 1 89 ? -11.561 1.093 1.126 1.00 85.75 89 LEU A N 1
ATOM 639 C CA . LEU A 1 89 ? -12.698 0.594 1.896 1.00 85.75 89 LEU A CA 1
ATOM 640 C C . LEU A 1 89 ? -12.245 0.054 3.258 1.00 85.75 89 LEU A C 1
ATOM 642 O O . LEU A 1 89 ? -12.800 0.439 4.289 1.00 85.75 89 LEU A O 1
ATOM 646 N N . ALA A 1 90 ? -11.198 -0.775 3.290 1.00 85.56 90 ALA A N 1
ATOM 647 C CA . ALA A 1 90 ? -10.617 -1.278 4.534 1.00 85.56 90 ALA A CA 1
ATOM 648 C C . ALA A 1 90 ? -10.119 -0.137 5.443 1.00 85.56 90 ALA A C 1
ATOM 650 O O . ALA A 1 90 ? -10.364 -0.157 6.652 1.00 85.56 90 ALA A O 1
ATOM 651 N N . GLY A 1 91 ? -9.483 0.886 4.867 1.00 84.19 91 GLY A N 1
ATOM 652 C CA . GLY A 1 91 ? -9.047 2.084 5.580 1.00 84.19 91 GLY A CA 1
ATOM 653 C C . GLY A 1 91 ? -10.211 2.857 6.200 1.00 84.19 91 GLY A C 1
ATOM 654 O O . GLY A 1 91 ? -10.180 3.160 7.397 1.00 84.19 91 GLY A O 1
ATOM 655 N N . SER A 1 92 ? -11.284 3.096 5.443 1.00 83.75 92 SER A N 1
ATOM 656 C CA . SER A 1 92 ? -12.502 3.742 5.947 1.00 83.75 92 SER A CA 1
ATOM 657 C C . SER A 1 92 ? -13.139 2.953 7.095 1.00 83.75 92 SER A C 1
ATOM 659 O O . SER A 1 92 ? -13.500 3.541 8.117 1.00 83.75 92 SER A O 1
ATOM 661 N N . LEU A 1 93 ? -13.212 1.621 6.982 1.00 82.38 93 LEU A N 1
ATOM 662 C CA . LEU A 1 93 ? -13.711 0.746 8.052 1.00 82.38 93 LEU A CA 1
ATOM 663 C C . LEU A 1 93 ? -12.836 0.803 9.312 1.00 82.38 93 LEU A C 1
ATOM 665 O O . LEU A 1 93 ? -13.356 0.728 10.430 1.00 82.38 93 LEU A O 1
ATOM 669 N N . ALA A 1 94 ? -11.523 0.976 9.138 1.00 77.75 94 ALA A N 1
ATOM 670 C CA . ALA A 1 94 ? -10.556 1.150 10.218 1.00 77.75 94 ALA A CA 1
ATOM 671 C C . ALA A 1 94 ? -10.544 2.573 10.821 1.00 77.75 94 ALA A C 1
ATOM 673 O O . ALA A 1 94 ? -9.853 2.819 11.814 1.00 77.75 94 ALA A O 1
ATOM 674 N N . GLY A 1 95 ? -11.313 3.512 10.253 1.00 76.81 95 GLY A N 1
ATOM 675 C CA . GLY A 1 95 ? -11.342 4.920 10.666 1.00 76.81 95 GLY A CA 1
ATOM 676 C C . GLY A 1 95 ? -10.190 5.768 10.136 1.00 76.81 95 GLY A C 1
ATOM 677 O O . GLY A 1 95 ? -9.963 6.865 10.636 1.00 76.81 95 GLY A O 1
ATOM 678 N N . ALA A 1 96 ? -9.472 5.268 9.137 1.00 80.62 96 ALA A N 1
ATOM 679 C CA . ALA A 1 96 ? -8.396 5.948 8.438 1.00 80.62 96 ALA A CA 1
ATOM 680 C C . ALA A 1 96 ? -8.884 6.355 7.039 1.00 80.62 96 ALA A C 1
ATOM 682 O O . ALA A 1 96 ? -8.529 5.740 6.037 1.00 80.62 96 ALA A O 1
ATOM 683 N N . SER A 1 97 ? -9.742 7.379 6.982 1.00 71.69 97 SER A N 1
ATOM 684 C CA . SER A 1 97 ? -10.129 7.995 5.710 1.00 71.69 97 SER A CA 1
ATOM 685 C C . SER A 1 97 ? -9.024 8.946 5.267 1.00 71.69 97 SER A C 1
ATOM 687 O O . SER A 1 97 ? -8.699 9.891 5.986 1.00 71.69 97 SER A O 1
ATOM 689 N N . LEU A 1 98 ? -8.450 8.693 4.096 1.00 74.94 98 LEU A N 1
ATOM 690 C CA . LEU A 1 98 ? -7.443 9.555 3.491 1.00 74.94 98 LEU A CA 1
ATOM 691 C C . LEU A 1 98 ? -8.090 10.319 2.340 1.00 74.94 98 LEU A C 1
ATOM 693 O O . LEU A 1 98 ? -8.621 9.706 1.420 1.00 74.94 98 LEU A O 1
ATOM 697 N N . ASP A 1 99 ? -8.034 11.646 2.393 1.00 68.94 99 ASP A N 1
ATOM 698 C CA . ASP A 1 99 ? -8.410 12.500 1.266 1.00 68.94 99 ASP A CA 1
ATOM 699 C C . ASP A 1 99 ? -7.187 12.669 0.356 1.00 68.94 99 ASP A C 1
ATOM 701 O O . ASP A 1 99 ? -6.433 13.639 0.452 1.00 68.94 99 ASP A O 1
ATOM 705 N N . ARG A 1 100 ? -6.877 11.621 -0.414 1.00 66.88 100 ARG A N 1
ATOM 706 C CA . ARG A 1 100 ? -5.693 11.575 -1.282 1.00 66.88 100 ARG A CA 1
ATOM 707 C C . ARG A 1 100 ? -6.028 10.837 -2.569 1.00 66.88 100 ARG A C 1
ATOM 709 O O . ARG A 1 100 ? -6.384 9.661 -2.525 1.00 66.88 100 ARG A O 1
ATOM 716 N N . SER A 1 101 ? -5.876 11.512 -3.706 1.00 69.88 101 SER A N 1
ATOM 717 C CA . SER A 1 101 ? -5.964 10.857 -5.010 1.00 69.88 101 SER A CA 1
ATOM 718 C C . SER A 1 101 ? -4.657 10.126 -5.342 1.00 69.88 101 SER A C 1
ATOM 720 O O . SER A 1 101 ? -3.574 10.517 -4.894 1.00 69.88 101 SER A O 1
ATOM 722 N N . GLU A 1 102 ? -4.744 9.062 -6.140 1.00 67.06 102 GLU A N 1
ATOM 723 C CA . GLU A 1 102 ? -3.571 8.328 -6.633 1.00 67.06 102 GLU A CA 1
ATOM 724 C C . GLU A 1 102 ? -2.642 9.235 -7.458 1.00 67.06 102 GLU A C 1
ATOM 726 O O . GLU A 1 102 ? -1.422 9.216 -7.288 1.00 67.06 102 GLU A O 1
ATOM 731 N N . ALA A 1 103 ? -3.223 10.100 -8.295 1.00 69.12 103 ALA A N 1
ATOM 732 C CA . ALA A 1 103 ? -2.476 11.049 -9.114 1.00 69.12 103 ALA A CA 1
ATOM 733 C C . ALA A 1 103 ? -1.627 12.001 -8.252 1.00 69.12 103 ALA A C 1
ATOM 735 O O . ALA A 1 103 ? -0.442 12.208 -8.529 1.00 69.12 103 ALA A O 1
ATOM 736 N N . ASP A 1 104 ? -2.191 12.508 -7.154 1.00 72.81 104 ASP A N 1
ATOM 737 C CA . ASP A 1 104 ? -1.473 13.391 -6.228 1.00 72.81 104 ASP A CA 1
ATOM 738 C C . ASP A 1 104 ? -0.398 12.639 -5.436 1.00 72.81 104 ASP A C 1
ATOM 740 O O . ASP A 1 104 ? 0.631 13.204 -5.052 1.00 72.81 104 ASP A O 1
ATOM 744 N N . ALA A 1 105 ? -0.610 11.343 -5.190 1.00 72.94 105 ALA A N 1
ATOM 745 C CA . ALA A 1 105 ? 0.311 10.523 -4.424 1.00 72.94 105 ALA A CA 1
ATOM 746 C C . ALA A 1 105 ? 1.661 10.320 -5.129 1.00 72.94 105 ALA A C 1
ATOM 748 O O . ALA A 1 105 ? 2.704 10.362 -4.453 1.00 72.94 105 ALA A O 1
ATOM 749 N N . PHE A 1 106 ? 1.637 10.124 -6.451 1.00 79.19 106 PHE A N 1
ATOM 750 C CA . PHE A 1 106 ? 2.818 9.802 -7.257 1.00 79.19 106 PHE A CA 1
ATOM 751 C C . PHE A 1 106 ? 3.416 10.981 -8.019 1.00 79.19 106 PHE A C 1
ATOM 753 O O . PHE A 1 106 ? 4.609 10.932 -8.316 1.00 79.19 106 PHE A O 1
ATOM 760 N N . ALA A 1 107 ? 2.667 12.060 -8.267 1.00 83.44 107 ALA A N 1
ATOM 761 C CA . ALA A 1 107 ? 3.160 13.238 -8.985 1.00 83.44 107 ALA A CA 1
ATOM 762 C C . ALA A 1 107 ? 4.575 13.719 -8.569 1.00 83.44 107 ALA A C 1
ATOM 764 O O . ALA A 1 107 ? 5.426 13.873 -9.453 1.00 83.44 107 ALA A O 1
ATOM 765 N N . PRO A 1 108 ? 4.902 13.907 -7.269 1.00 83.12 108 PRO A N 1
ATOM 766 C CA . PRO A 1 108 ? 6.240 14.361 -6.875 1.00 83.12 108 PRO A CA 1
ATOM 767 C C . PRO A 1 108 ? 7.332 13.314 -7.141 1.00 83.12 108 PRO A C 1
ATOM 769 O O . PRO A 1 108 ? 8.444 13.661 -7.538 1.00 83.12 108 PRO A O 1
ATOM 772 N N . VAL A 1 109 ? 7.011 12.029 -6.958 1.00 85.50 109 VAL A N 1
ATOM 773 C CA . VAL A 1 109 ? 7.928 10.911 -7.224 1.00 85.50 109 VAL A CA 1
ATOM 774 C C . VAL A 1 109 ? 8.235 10.819 -8.709 1.00 85.50 109 VAL A C 1
ATOM 776 O O . VAL A 1 109 ? 9.396 10.738 -9.105 1.00 85.50 109 VAL A O 1
ATOM 779 N N . GLU A 1 110 ? 7.202 10.857 -9.540 1.00 89.31 110 GLU A N 1
ATOM 780 C CA . GLU A 1 110 ? 7.376 10.766 -10.979 1.00 89.31 110 GLU A CA 1
ATOM 781 C C . GLU A 1 110 ? 8.137 11.965 -11.530 1.00 89.31 110 GLU A C 1
ATOM 783 O O . GLU A 1 110 ? 8.982 11.791 -12.403 1.00 89.31 110 GLU A O 1
ATOM 788 N N . GLY A 1 111 ? 7.869 13.172 -11.022 1.00 88.12 111 GLY A N 1
ATOM 789 C CA . GLY A 1 111 ? 8.620 14.368 -11.400 1.00 88.12 111 GLY A CA 1
ATOM 790 C C . GLY A 1 111 ? 10.118 14.210 -11.128 1.00 88.12 111 GLY A C 1
ATOM 791 O O . GLY A 1 111 ? 10.941 14.488 -12.006 1.00 88.12 111 GLY A O 1
ATOM 792 N N . ALA A 1 112 ? 10.476 13.688 -9.951 1.00 88.25 112 ALA A N 1
ATOM 793 C CA . ALA A 1 112 ? 11.865 13.409 -9.594 1.00 88.25 112 ALA A CA 1
ATOM 794 C C . ALA A 1 112 ? 12.489 12.320 -10.485 1.00 88.25 112 ALA A C 1
ATOM 796 O O . ALA A 1 112 ? 13.593 12.504 -10.997 1.00 88.25 112 ALA A O 1
ATOM 797 N N . LEU A 1 113 ? 11.773 11.216 -10.726 1.00 91.75 113 LEU A N 1
ATOM 798 C CA . LEU A 1 113 ? 12.257 10.108 -11.557 1.00 91.75 113 LEU A CA 1
ATOM 799 C C . LEU A 1 113 ? 12.417 10.504 -13.029 1.00 91.75 113 LEU A C 1
ATOM 801 O O . LEU A 1 113 ? 13.420 10.148 -13.638 1.00 91.75 113 LEU A O 1
ATOM 805 N N . ARG A 1 114 ? 11.483 11.277 -13.596 1.00 91.38 114 ARG A N 1
ATOM 806 C CA . ARG A 1 114 ? 11.577 11.788 -14.978 1.00 91.38 114 ARG A CA 1
ATOM 807 C C . ARG A 1 114 ? 12.750 12.747 -15.172 1.00 91.38 114 ARG A C 1
ATOM 809 O O . ARG A 1 114 ? 13.271 12.849 -16.276 1.00 91.38 114 ARG A O 1
ATOM 816 N N . SER A 1 115 ? 13.156 13.436 -14.109 1.00 90.06 115 SER A N 1
ATOM 817 C CA . SER A 1 115 ? 14.300 14.353 -14.128 1.00 90.06 115 SER A CA 1
ATOM 818 C C . SER A 1 115 ? 15.644 13.633 -13.948 1.00 90.06 115 SER A C 1
ATOM 820 O O . SER A 1 115 ? 16.698 14.238 -14.146 1.00 90.06 115 SER A O 1
ATOM 822 N N . ALA A 1 116 ? 15.637 12.354 -13.558 1.00 90.50 116 ALA A N 1
ATOM 823 C CA . ALA A 1 116 ? 16.847 11.575 -13.345 1.00 90.50 116 ALA A CA 1
ATOM 824 C C . ALA A 1 116 ? 17.415 11.035 -14.667 1.00 90.50 116 ALA A C 1
ATOM 826 O O . ALA A 1 116 ? 16.683 10.554 -15.527 1.00 90.50 116 ALA A O 1
ATOM 827 N N . ALA A 1 117 ? 18.746 11.031 -14.795 1.00 87.06 117 ALA A N 1
ATOM 828 C CA . ALA A 1 117 ? 19.425 10.460 -15.963 1.00 87.06 117 ALA A CA 1
ATOM 829 C C . ALA A 1 117 ? 19.206 8.938 -16.110 1.00 87.06 117 ALA A C 1
ATOM 831 O O . ALA A 1 117 ? 19.236 8.408 -17.217 1.00 87.06 117 ALA A O 1
ATOM 832 N N . ASP A 1 118 ? 19.002 8.232 -14.993 1.00 88.75 118 ASP A N 1
ATOM 833 C CA . ASP A 1 118 ? 18.626 6.817 -14.950 1.00 88.75 118 ASP A CA 1
ATOM 834 C C . ASP A 1 118 ? 17.641 6.607 -13.782 1.00 88.75 118 ASP A C 1
ATOM 836 O O . ASP A 1 118 ? 18.076 6.526 -12.628 1.00 88.75 118 ASP A O 1
ATOM 840 N N . PRO A 1 119 ? 16.322 6.551 -14.054 1.00 91.31 119 PRO A N 1
ATOM 841 C CA . PRO A 1 119 ? 15.287 6.451 -13.023 1.00 91.31 119 PRO A CA 1
ATOM 842 C C . PRO A 1 119 ? 15.466 5.237 -12.109 1.00 91.31 119 PRO A C 1
ATOM 844 O O . PRO A 1 119 ? 15.315 5.345 -10.894 1.00 91.31 119 PRO A O 1
ATOM 847 N N . LEU A 1 120 ? 15.849 4.089 -12.677 1.00 90.19 120 LEU A N 1
ATOM 848 C CA . LEU A 1 120 ? 16.030 2.856 -11.914 1.00 90.19 120 LEU A CA 1
ATOM 849 C C . LEU A 1 120 ? 17.254 2.938 -11.002 1.00 90.19 120 LEU A C 1
ATOM 851 O O . LEU A 1 120 ? 17.179 2.558 -9.836 1.00 90.19 120 LEU A O 1
ATOM 855 N N . ALA A 1 121 ? 18.366 3.485 -11.500 1.00 89.25 121 ALA A N 1
ATOM 856 C CA . ALA A 1 121 ? 19.541 3.708 -10.661 1.00 89.25 121 ALA A CA 1
ATOM 857 C C . ALA A 1 121 ? 19.249 4.707 -9.525 1.00 89.25 121 ALA A C 1
ATOM 859 O O . ALA A 1 121 ? 19.716 4.504 -8.405 1.00 89.25 121 ALA A O 1
ATOM 860 N N . ALA A 1 122 ? 18.452 5.750 -9.788 1.00 90.75 122 ALA A N 1
ATOM 861 C CA . ALA A 1 122 ? 18.032 6.716 -8.773 1.00 90.75 122 ALA A CA 1
ATOM 862 C C . ALA A 1 122 ? 17.129 6.081 -7.701 1.00 90.75 122 ALA A C 1
ATOM 864 O O . ALA A 1 122 ? 17.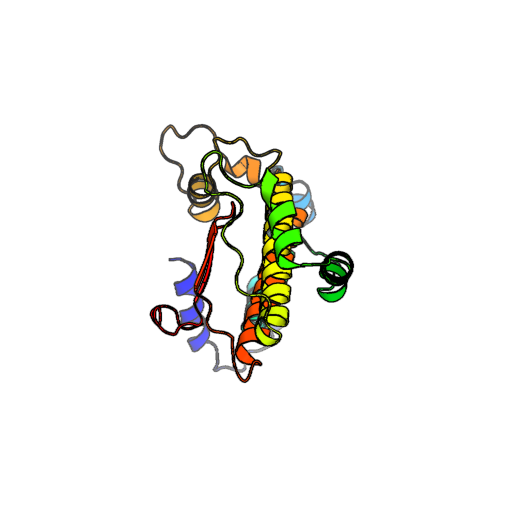358 6.287 -6.508 1.00 90.75 122 ALA A O 1
ATOM 865 N N . ALA A 1 123 ? 16.153 5.262 -8.106 1.00 91.38 123 ALA A N 1
ATOM 866 C CA . ALA A 1 123 ? 15.286 4.538 -7.177 1.00 91.38 123 ALA A CA 1
ATOM 867 C C . ALA A 1 123 ? 16.076 3.544 -6.312 1.00 91.38 123 ALA A C 1
ATOM 869 O O . ALA A 1 123 ? 15.895 3.503 -5.097 1.00 91.38 123 ALA A O 1
ATOM 870 N N . ILE A 1 124 ? 17.017 2.802 -6.907 1.00 89.44 124 ILE A N 1
ATOM 871 C CA . ILE A 1 124 ? 17.917 1.924 -6.151 1.00 89.44 124 ILE A CA 1
ATOM 872 C C . ILE A 1 124 ? 18.778 2.752 -5.196 1.00 89.44 124 ILE A C 1
ATOM 874 O O . ILE A 1 124 ? 18.872 2.416 -4.026 1.00 89.44 124 ILE A O 1
ATOM 878 N N . ALA A 1 125 ? 19.358 3.876 -5.617 1.00 88.50 125 ALA A N 1
ATOM 879 C CA . ALA A 1 125 ? 20.130 4.720 -4.703 1.00 88.50 125 ALA A CA 1
ATOM 880 C C . ALA A 1 125 ? 19.303 5.186 -3.490 1.00 88.50 125 ALA A C 1
ATOM 882 O O . ALA A 1 125 ? 19.822 5.198 -2.373 1.00 88.50 125 ALA A O 1
ATOM 883 N N . TRP A 1 126 ? 18.020 5.500 -3.688 1.00 85.81 126 TRP A N 1
ATOM 884 C CA . TRP A 1 126 ? 17.114 5.852 -2.596 1.00 85.81 126 TRP A CA 1
ATOM 885 C C . TRP A 1 126 ? 16.819 4.672 -1.660 1.00 85.81 126 TRP A C 1
ATOM 887 O O . TRP A 1 126 ? 16.794 4.854 -0.448 1.00 85.81 126 TRP A O 1
ATOM 897 N N . MET A 1 127 ? 16.690 3.453 -2.181 1.00 86.19 127 MET A N 1
ATOM 898 C CA . MET A 1 127 ? 16.479 2.255 -1.358 1.00 86.19 127 MET A CA 1
ATOM 899 C C . MET A 1 127 ? 17.710 1.846 -0.531 1.00 86.19 127 MET A C 1
ATOM 901 O O . MET A 1 127 ? 17.594 1.009 0.358 1.00 86.19 127 MET A O 1
ATOM 905 N N . ARG A 1 128 ? 18.891 2.432 -0.771 1.00 84.38 128 ARG A N 1
ATOM 906 C CA . ARG A 1 128 ? 20.153 2.027 -0.123 1.00 84.38 128 ARG A CA 1
ATOM 907 C C . ARG A 1 128 ? 20.114 1.987 1.411 1.00 84.38 128 ARG A C 1
ATOM 909 O O . ARG A 1 128 ? 20.649 1.028 1.958 1.00 84.38 128 ARG A O 1
ATOM 916 N N . PRO A 1 129 ? 19.528 2.965 2.127 1.00 84.00 129 PRO A N 1
ATOM 917 C CA . PRO A 1 129 ? 19.452 2.918 3.588 1.00 84.00 129 PRO A CA 1
ATOM 918 C C . PRO A 1 129 ? 18.595 1.762 4.121 1.00 84.00 129 PRO A C 1
ATOM 920 O O . PRO A 1 129 ? 18.658 1.466 5.308 1.00 84.00 129 PRO A O 1
ATOM 923 N N . LEU A 1 130 ? 17.787 1.143 3.257 1.00 79.44 130 LEU A N 1
ATOM 924 C CA . LEU A 1 130 ? 16.873 0.053 3.582 1.00 79.44 130 LEU A CA 1
ATOM 925 C C . LEU A 1 130 ? 17.456 -1.335 3.269 1.00 79.44 130 LEU A C 1
ATOM 927 O O . LEU A 1 130 ? 16.824 -2.341 3.579 1.00 79.44 130 LEU A O 1
ATOM 931 N N . ALA A 1 131 ? 18.627 -1.402 2.631 1.00 75.44 131 ALA A N 1
ATOM 932 C CA . ALA A 1 131 ? 19.288 -2.663 2.313 1.00 75.44 131 ALA A CA 1
ATOM 933 C C . ALA A 1 131 ? 19.884 -3.305 3.575 1.00 75.44 131 ALA A C 1
ATOM 935 O O . ALA A 1 131 ? 20.419 -2.609 4.444 1.00 75.44 131 ALA A O 1
ATOM 936 N N . SER A 1 132 ? 19.830 -4.636 3.661 1.00 69.12 132 SER A N 1
ATOM 937 C CA . SER A 1 132 ? 20.447 -5.349 4.778 1.00 69.12 132 SER A CA 1
ATOM 938 C C . SER A 1 132 ? 21.979 -5.329 4.665 1.00 69.12 132 SER A C 1
ATOM 940 O O . SER A 1 132 ? 22.529 -5.415 3.561 1.00 69.12 132 SER A O 1
ATOM 942 N N . PRO A 1 133 ? 22.715 -5.208 5.788 1.00 63.75 133 PRO A N 1
ATOM 943 C CA . PRO A 1 133 ? 24.171 -5.282 5.769 1.00 63.75 133 PRO A CA 1
ATOM 944 C C . PRO A 1 133 ? 24.629 -6.652 5.249 1.00 63.75 133 PRO A C 1
ATOM 946 O O . PRO A 1 133 ? 24.360 -7.669 5.879 1.00 63.75 133 PRO A O 1
ATOM 949 N N . GLY A 1 134 ? 25.345 -6.675 4.122 1.00 63.72 134 GLY A N 1
ATOM 950 C CA . GLY A 1 134 ? 25.902 -7.902 3.532 1.00 63.72 134 GLY A CA 1
ATOM 951 C C . GLY A 1 134 ? 25.324 -8.294 2.171 1.00 63.72 134 GLY A C 1
ATOM 952 O O . GLY A 1 134 ? 25.918 -9.137 1.501 1.00 63.72 134 GLY A O 1
ATOM 953 N N . ASP A 1 135 ? 24.243 -7.652 1.723 1.00 65.94 135 ASP A N 1
ATOM 954 C CA . ASP A 1 135 ? 23.703 -7.878 0.380 1.00 65.94 135 ASP A CA 1
ATOM 955 C C . ASP A 1 135 ? 24.609 -7.274 -0.703 1.00 65.94 135 ASP A C 1
ATOM 957 O O . ASP A 1 135 ? 25.247 -6.230 -0.515 1.00 65.94 135 ASP A O 1
ATOM 961 N N . SER A 1 136 ? 24.650 -7.914 -1.876 1.00 67.12 136 SER A N 1
ATOM 962 C CA . SER A 1 136 ? 25.331 -7.386 -3.060 1.00 67.12 136 SER A CA 1
ATOM 963 C C . SER A 1 136 ? 24.593 -6.148 -3.577 1.00 67.12 136 SER A C 1
ATOM 965 O O . SER A 1 136 ? 23.701 -6.240 -4.423 1.00 67.12 136 SER A O 1
ATOM 967 N N . TRP A 1 137 ? 24.952 -4.989 -3.028 1.00 70.94 137 TRP A N 1
ATOM 968 C CA . TRP A 1 137 ? 24.325 -3.710 -3.330 1.00 70.94 137 TRP A CA 1
ATOM 969 C C . TRP A 1 137 ? 25.253 -2.774 -4.125 1.00 70.94 137 TRP A C 1
ATOM 971 O O . TRP A 1 137 ? 26.395 -2.560 -3.710 1.00 70.94 137 TRP A O 1
ATOM 981 N N . PRO A 1 138 ? 24.769 -2.117 -5.197 1.00 70.44 138 PRO A N 1
ATOM 982 C CA . PRO A 1 138 ? 23.456 -2.299 -5.817 1.00 70.44 138 PRO A CA 1
ATOM 983 C C . PRO A 1 138 ? 23.387 -3.606 -6.630 1.00 70.44 138 PRO A C 1
ATOM 985 O O . PRO A 1 138 ? 24.421 -4.073 -7.116 1.00 70.44 138 PRO A O 1
ATOM 988 N N . PRO A 1 139 ? 22.187 -4.179 -6.839 1.00 73.56 139 PRO A N 1
ATOM 989 C CA . PRO A 1 139 ? 22.024 -5.279 -7.781 1.00 73.56 139 PRO A CA 1
ATOM 990 C C . PRO A 1 139 ? 22.408 -4.827 -9.201 1.00 73.56 139 PRO A C 1
ATOM 992 O O . PRO A 1 139 ? 22.270 -3.641 -9.534 1.00 73.56 139 PRO A O 1
ATOM 995 N N . PRO A 1 140 ? 22.868 -5.747 -10.068 1.00 74.12 140 PRO A N 1
ATOM 996 C CA . PRO A 1 140 ? 23.170 -5.417 -11.454 1.00 74.12 140 PRO A CA 1
ATOM 997 C C . PRO A 1 140 ? 21.923 -4.853 -12.138 1.00 74.12 140 PRO A C 1
ATOM 999 O O . PRO A 1 140 ? 20.830 -5.402 -12.012 1.00 74.12 140 PRO A O 1
ATOM 1002 N N . LEU A 1 141 ? 22.078 -3.736 -12.846 1.00 74.69 141 LEU A N 1
ATOM 1003 C CA . LEU A 1 141 ? 20.969 -3.097 -13.546 1.00 74.69 141 LEU A CA 1
ATOM 1004 C C . LEU A 1 141 ? 20.643 -3.867 -14.837 1.00 74.69 141 LEU A C 1
ATOM 1006 O O . LEU A 1 141 ? 21.571 -4.315 -15.515 1.00 74.69 141 LEU A O 1
ATOM 1010 N N . PRO A 1 142 ? 19.362 -3.954 -15.240 1.00 71.88 142 PRO A N 1
ATOM 1011 C CA . PRO A 1 142 ? 19.008 -4.412 -16.581 1.00 71.88 142 PRO A CA 1
ATOM 1012 C C . PRO A 1 142 ? 19.620 -3.506 -17.671 1.00 71.88 142 PRO A C 1
ATOM 1014 O O . PRO A 1 142 ? 20.165 -2.437 -17.378 1.00 71.88 142 PRO A O 1
ATOM 1017 N N . GLY A 1 143 ? 19.545 -3.916 -18.940 1.00 71.25 143 GLY A N 1
ATOM 1018 C CA . GLY A 1 143 ? 20.015 -3.116 -20.082 1.00 71.25 143 GLY A CA 1
ATOM 1019 C C . GLY A 1 143 ? 19.331 -1.741 -20.201 1.00 71.25 143 GLY A C 1
ATOM 1020 O O . GLY A 1 143 ? 18.330 -1.473 -19.534 1.00 71.25 143 GLY A O 1
ATOM 1021 N N . ARG A 1 144 ? 19.901 -0.841 -21.019 1.00 69.94 144 ARG A N 1
ATOM 1022 C CA . ARG A 1 144 ? 19.421 0.545 -21.252 1.00 69.94 144 ARG A CA 1
ATOM 1023 C C . ARG A 1 144 ? 18.814 0.774 -22.647 1.00 69.94 144 ARG A C 1
ATOM 1025 O O . ARG A 1 144 ? 18.698 1.912 -23.090 1.00 69.94 144 ARG A O 1
ATOM 1032 N N . ASP A 1 145 ? 18.469 -0.282 -23.364 1.00 69.75 145 ASP A N 1
ATOM 1033 C CA . ASP A 1 145 ? 17.764 -0.193 -24.643 1.00 69.75 145 ASP A CA 1
ATOM 1034 C C . ASP A 1 145 ? 16.361 0.432 -24.496 1.00 69.75 145 ASP A C 1
ATOM 1036 O O . ASP A 1 145 ? 15.801 0.503 -23.402 1.00 69.75 145 ASP A O 1
ATOM 1040 N N . GLY A 1 146 ? 15.808 0.948 -25.599 1.00 61.22 146 GLY A N 1
ATOM 1041 C CA . GLY A 1 146 ? 14.597 1.781 -25.594 1.00 61.22 146 GLY A CA 1
ATOM 1042 C C . GLY A 1 146 ? 13.380 1.120 -24.937 1.00 61.22 146 GLY A C 1
ATOM 1043 O O . GLY A 1 146 ? 12.746 1.739 -24.087 1.00 61.22 146 GLY A O 1
ATOM 1044 N N . GLU A 1 147 ? 13.095 -0.149 -25.243 1.00 62.19 147 GLU A N 1
ATOM 1045 C CA . GLU A 1 147 ? 12.009 -0.910 -24.598 1.00 62.19 147 GLU A CA 1
ATOM 1046 C C . GLU A 1 147 ? 12.293 -1.169 -23.107 1.00 62.19 147 GLU A C 1
ATOM 1048 O O . GLU A 1 147 ? 11.392 -1.082 -22.270 1.00 62.19 147 GLU A O 1
ATOM 1053 N N . SER A 1 148 ? 13.562 -1.367 -22.735 1.00 73.12 148 SER A N 1
ATOM 1054 C CA . SER A 1 148 ? 13.972 -1.437 -21.330 1.00 73.12 148 SER A CA 1
ATOM 1055 C C . SER A 1 148 ? 13.797 -0.118 -20.596 1.00 73.12 148 SER A C 1
ATOM 1057 O O . SER A 1 148 ? 13.573 -0.139 -19.393 1.00 73.12 148 SER A O 1
ATOM 1059 N N . SER A 1 149 ? 13.843 1.037 -21.262 1.00 79.75 149 SER A N 1
ATOM 1060 C CA . SER A 1 149 ? 13.708 2.332 -20.582 1.00 79.75 149 SER A CA 1
ATOM 1061 C C . SER A 1 149 ? 12.334 2.536 -19.924 1.00 79.75 149 SER A C 1
ATOM 1063 O O . SER A 1 149 ? 12.277 3.017 -18.792 1.00 79.75 149 SER A O 1
ATOM 1065 N N . ALA A 1 150 ? 11.248 2.099 -20.574 1.00 88.00 150 ALA A N 1
ATOM 1066 C CA . ALA A 1 150 ? 9.892 2.195 -20.030 1.00 88.00 150 ALA A CA 1
ATOM 1067 C C . ALA A 1 150 ? 9.684 1.220 -18.861 1.00 88.00 150 ALA A C 1
ATOM 1069 O O . ALA A 1 150 ? 9.268 1.631 -17.779 1.00 88.00 150 ALA A O 1
ATOM 1070 N N . LEU A 1 151 ? 10.086 -0.046 -19.033 1.00 87.88 151 LEU A N 1
ATOM 1071 C CA . LEU A 1 151 ? 10.034 -1.040 -17.957 1.00 87.88 151 LEU A CA 1
ATOM 1072 C C . LEU A 1 151 ? 10.866 -0.597 -16.743 1.00 87.88 151 LEU A C 1
ATOM 1074 O O . LEU A 1 151 ? 10.411 -0.687 -15.606 1.00 87.88 151 LEU A O 1
ATOM 1078 N N . ARG A 1 152 ? 12.073 -0.064 -16.967 1.00 89.38 152 ARG A N 1
ATOM 1079 C CA . ARG A 1 152 ? 12.928 0.483 -15.902 1.00 89.38 152 ARG A CA 1
ATOM 1080 C C . ARG A 1 152 ? 12.256 1.613 -15.139 1.00 89.38 152 ARG A C 1
ATOM 1082 O O . ARG A 1 152 ? 12.452 1.700 -13.931 1.00 89.38 152 ARG A O 1
ATOM 1089 N N . PHE A 1 153 ? 11.521 2.484 -15.827 1.00 91.31 153 PHE A N 1
ATOM 1090 C CA . PHE A 1 153 ? 10.802 3.578 -15.186 1.00 91.31 153 PHE A CA 1
ATOM 1091 C C . PHE A 1 153 ? 9.690 3.049 -14.274 1.00 91.31 153 PHE A C 1
ATOM 1093 O O . PHE A 1 153 ? 9.620 3.448 -13.116 1.00 91.31 153 PHE A O 1
ATOM 1100 N N . GLU A 1 154 ? 8.882 2.101 -14.746 1.00 91.69 154 GLU A N 1
ATOM 1101 C CA . GLU A 1 154 ? 7.793 1.521 -13.946 1.00 91.69 154 GLU A CA 1
ATOM 1102 C C . GLU A 1 154 ? 8.316 0.695 -12.755 1.00 91.69 154 GLU A C 1
ATOM 1104 O O . GLU A 1 154 ? 7.803 0.793 -11.635 1.00 91.69 154 GLU A O 1
ATOM 1109 N N . VAL A 1 155 ? 9.426 -0.028 -12.938 1.00 91.38 155 VAL A N 1
ATOM 1110 C CA . VAL A 1 155 ? 10.140 -0.673 -11.823 1.00 91.38 155 VAL A CA 1
ATOM 1111 C C . VAL A 1 155 ? 10.677 0.376 -10.843 1.00 91.38 155 VAL A C 1
ATOM 1113 O O . VAL A 1 155 ? 10.554 0.196 -9.634 1.00 91.38 155 VAL A O 1
ATOM 1116 N N . ALA A 1 156 ? 11.226 1.495 -11.327 1.00 92.81 156 ALA A N 1
ATOM 1117 C CA . ALA A 1 156 ? 11.701 2.578 -10.467 1.00 92.81 156 ALA A CA 1
ATOM 1118 C C . ALA A 1 156 ? 10.571 3.173 -9.613 1.00 92.81 156 ALA A C 1
ATOM 1120 O O . ALA A 1 156 ? 10.749 3.335 -8.406 1.00 92.81 156 ALA A O 1
ATOM 1121 N N . VAL A 1 157 ? 9.403 3.441 -10.211 1.00 92.69 157 VAL A N 1
ATOM 1122 C CA . VAL A 1 157 ? 8.200 3.903 -9.493 1.00 92.69 157 VAL A CA 1
ATOM 1123 C C . VAL A 1 157 ? 7.804 2.902 -8.407 1.00 92.69 157 VAL A C 1
ATOM 1125 O O . VAL A 1 157 ? 7.569 3.301 -7.266 1.00 92.69 157 VAL A O 1
ATOM 1128 N N . THR A 1 158 ? 7.808 1.607 -8.728 1.00 92.12 158 THR A N 1
ATOM 1129 C CA . THR A 1 158 ? 7.471 0.534 -7.779 1.00 92.12 158 THR A CA 1
ATOM 1130 C C . THR A 1 158 ? 8.440 0.488 -6.596 1.00 92.12 158 THR A C 1
ATOM 1132 O O . THR A 1 158 ? 8.007 0.461 -5.446 1.00 92.12 158 THR A O 1
ATOM 1135 N N . LEU A 1 159 ? 9.752 0.551 -6.844 1.00 91.56 159 LEU A N 1
ATOM 1136 C CA . LEU A 1 159 ? 10.759 0.545 -5.774 1.00 91.56 159 LEU A CA 1
ATOM 1137 C C . LEU A 1 159 ? 10.629 1.753 -4.853 1.00 91.56 159 LEU A C 1
ATOM 1139 O O . LEU A 1 159 ? 10.686 1.621 -3.632 1.00 91.56 159 LEU A O 1
ATOM 1143 N N . VAL A 1 160 ? 10.414 2.929 -5.437 1.00 91.81 160 VAL A N 1
ATOM 1144 C CA . VAL A 1 160 ? 10.130 4.138 -4.672 1.00 91.81 160 VAL A CA 1
ATOM 1145 C C . VAL A 1 160 ? 8.890 3.955 -3.797 1.00 91.81 160 VAL A C 1
ATOM 1147 O O . VAL A 1 160 ? 8.916 4.298 -2.612 1.00 91.81 160 VAL A O 1
ATOM 1150 N N . ALA A 1 161 ? 7.805 3.426 -4.364 1.00 91.12 161 ALA A N 1
ATOM 1151 C CA . ALA A 1 161 ? 6.571 3.195 -3.632 1.00 91.12 161 ALA A CA 1
ATOM 1152 C C . ALA A 1 161 ? 6.798 2.238 -2.456 1.00 91.12 161 ALA A C 1
ATOM 1154 O O . ALA A 1 161 ? 6.352 2.530 -1.348 1.00 91.12 161 ALA A O 1
ATOM 1155 N N . MET A 1 162 ? 7.570 1.164 -2.649 1.00 90.69 162 MET A N 1
ATOM 1156 C CA . MET A 1 162 ? 7.967 0.255 -1.569 1.00 90.69 162 MET A CA 1
ATOM 1157 C C . MET A 1 162 ? 8.762 0.975 -0.474 1.00 90.69 162 MET A C 1
ATOM 1159 O O . MET A 1 162 ? 8.433 0.838 0.703 1.00 90.69 162 MET A O 1
ATOM 1163 N N . GLY A 1 163 ? 9.754 1.794 -0.836 1.00 89.44 163 GLY A N 1
ATOM 1164 C CA . GLY A 1 163 ? 10.531 2.575 0.132 1.00 89.44 163 GLY A CA 1
ATOM 1165 C C . GLY A 1 163 ? 9.669 3.544 0.948 1.00 89.44 163 GLY A C 1
ATOM 1166 O O . GLY A 1 163 ? 9.779 3.602 2.175 1.00 89.44 163 GLY A O 1
ATOM 1167 N N . ARG A 1 164 ? 8.748 4.260 0.292 1.00 90.25 164 ARG A N 1
ATOM 1168 C CA . ARG A 1 164 ? 7.786 5.153 0.965 1.00 90.25 164 ARG A CA 1
ATOM 1169 C C . ARG A 1 164 ? 6.840 4.388 1.881 1.00 90.25 164 ARG A C 1
ATOM 1171 O O . ARG A 1 164 ? 6.623 4.806 3.015 1.00 90.25 164 ARG A O 1
ATOM 1178 N N . SER A 1 165 ? 6.311 3.270 1.400 1.00 91.44 165 SER A N 1
ATOM 1179 C CA . SER A 1 165 ? 5.400 2.405 2.153 1.00 91.44 165 SER A CA 1
ATOM 1180 C C . SER A 1 165 ? 6.078 1.834 3.391 1.00 91.44 165 SER A C 1
ATOM 1182 O O . SER A 1 165 ? 5.471 1.780 4.455 1.00 91.44 165 SER A O 1
ATOM 1184 N N . HIS A 1 166 ? 7.365 1.497 3.287 1.00 90.56 166 HIS A N 1
ATOM 1185 C CA . HIS A 1 166 ? 8.161 1.073 4.429 1.00 90.56 166 HIS A CA 1
ATOM 1186 C C . HIS A 1 166 ? 8.354 2.209 5.444 1.00 90.56 166 HIS A C 1
ATOM 1188 O O . HIS A 1 166 ? 8.206 1.989 6.642 1.00 90.56 166 HIS A O 1
ATOM 1194 N N . GLY A 1 167 ? 8.597 3.441 4.984 1.00 90.62 167 GLY A N 1
ATOM 1195 C CA . GLY A 1 167 ? 8.632 4.617 5.861 1.00 90.62 167 GLY A CA 1
ATOM 1196 C C . GLY A 1 167 ? 7.301 4.862 6.585 1.00 90.62 167 GLY A C 1
ATOM 1197 O O . GLY A 1 167 ? 7.288 5.122 7.788 1.00 90.62 167 GLY A O 1
ATOM 1198 N N . PHE A 1 168 ? 6.176 4.721 5.879 1.00 91.88 168 PHE A N 1
ATOM 1199 C CA . PHE A 1 168 ? 4.839 4.791 6.474 1.00 91.88 168 PHE A CA 1
ATOM 1200 C C . PHE A 1 168 ? 4.587 3.678 7.491 1.00 91.88 168 PHE A C 1
ATOM 1202 O O . PHE A 1 168 ? 4.019 3.951 8.545 1.00 91.88 168 PHE A O 1
ATOM 1209 N N . LEU A 1 169 ? 5.033 2.453 7.207 1.00 90.38 169 LEU A N 1
ATOM 1210 C CA . LEU A 1 169 ? 4.960 1.331 8.139 1.00 90.38 169 LEU A CA 1
ATOM 1211 C C . LEU A 1 169 ? 5.782 1.608 9.405 1.00 90.38 169 LEU A C 1
ATOM 1213 O O . LEU A 1 169 ? 5.274 1.433 10.508 1.00 90.38 169 LEU A O 1
ATOM 1217 N N . GLY A 1 170 ? 7.019 2.091 9.250 1.00 89.94 170 GLY A N 1
ATOM 1218 C CA . GLY A 1 170 ? 7.884 2.459 10.373 1.00 89.94 170 GLY A CA 1
ATOM 1219 C C . GLY A 1 170 ? 7.253 3.534 11.258 1.00 89.94 170 GLY A C 1
ATOM 1220 O O . GLY A 1 170 ? 7.205 3.377 12.473 1.00 89.94 170 GLY A O 1
ATOM 1221 N N . ARG A 1 171 ? 6.678 4.577 10.647 1.00 91.94 171 ARG A N 1
ATOM 1222 C CA . ARG A 1 171 ? 5.905 5.604 11.361 1.00 91.94 171 ARG A CA 1
ATOM 1223 C C . ARG A 1 171 ? 4.672 5.016 12.055 1.00 91.94 171 ARG A C 1
ATOM 1225 O O . ARG A 1 171 ? 4.427 5.309 13.219 1.00 91.94 171 ARG A O 1
ATOM 1232 N N . ALA A 1 172 ? 3.912 4.168 11.362 1.00 90.12 172 ALA A N 1
ATOM 1233 C CA . ALA A 1 172 ? 2.697 3.566 11.904 1.00 90.12 172 ALA A CA 1
ATOM 1234 C C . ALA A 1 172 ? 2.953 2.707 13.146 1.00 90.12 172 ALA A C 1
ATOM 1236 O O . ALA A 1 172 ? 2.072 2.594 13.999 1.00 90.12 172 ALA A O 1
ATOM 1237 N N . LEU A 1 173 ? 4.146 2.120 13.236 1.00 89.69 173 LEU A N 1
ATOM 1238 C CA . LEU A 1 173 ? 4.561 1.220 14.304 1.00 89.69 173 LEU A CA 1
ATOM 1239 C C . LEU A 1 173 ? 5.558 1.854 15.283 1.00 89.69 173 LEU A C 1
ATOM 1241 O O . LEU A 1 173 ? 6.057 1.154 16.154 1.00 89.69 173 LEU A O 1
ATOM 1245 N N . GLU A 1 174 ? 5.829 3.160 15.203 1.00 90.75 174 GLU A N 1
ATOM 1246 C CA . GLU A 1 174 ? 6.860 3.827 16.019 1.00 90.75 174 GLU A CA 1
ATOM 1247 C C . GLU A 1 174 ? 6.646 3.636 17.533 1.00 90.75 174 GLU A C 1
ATOM 1249 O O . GLU A 1 174 ? 7.600 3.532 18.302 1.00 90.75 174 GLU A O 1
ATOM 1254 N N . ARG A 1 175 ? 5.383 3.550 17.965 1.00 87.50 175 ARG A N 1
ATOM 1255 C CA . ARG A 1 175 ? 4.992 3.341 19.371 1.00 87.50 175 ARG A CA 1
ATOM 1256 C C . ARG A 1 175 ? 4.802 1.873 19.753 1.00 87.50 175 ARG A C 1
ATOM 1258 O O . ARG A 1 175 ? 4.518 1.574 20.912 1.00 87.50 175 ARG A O 1
ATOM 1265 N N . VAL A 1 176 ? 4.926 0.964 18.791 1.00 85.81 176 VAL A N 1
ATOM 1266 C CA . VAL A 1 176 ? 4.759 -0.474 18.991 1.00 85.81 176 VAL A CA 1
ATOM 1267 C C . VAL A 1 176 ? 6.133 -1.072 19.330 1.00 85.81 176 VAL A C 1
ATOM 1269 O O . VAL A 1 176 ? 7.091 -0.885 18.581 1.00 85.81 176 VAL A O 1
ATOM 1272 N N . PRO A 1 177 ? 6.284 -1.777 20.464 1.00 86.00 177 PRO A N 1
ATOM 1273 C CA . PRO A 1 177 ? 7.558 -2.357 20.858 1.00 86.00 177 PRO A CA 1
ATOM 1274 C C . PRO A 1 177 ? 7.962 -3.465 19.884 1.00 86.00 177 PRO A C 1
ATOM 1276 O O . PRO A 1 177 ? 7.117 -4.217 19.409 1.00 86.00 177 PRO A O 1
ATOM 1279 N N . MET A 1 178 ? 9.267 -3.649 19.667 1.00 82.06 178 MET A N 1
ATOM 1280 C CA . MET A 1 178 ? 9.784 -4.679 18.749 1.00 82.06 178 MET A CA 1
ATOM 1281 C C . MET A 1 178 ? 9.372 -6.114 19.118 1.00 82.06 178 MET A C 1
ATOM 1283 O O . MET A 1 178 ? 9.383 -6.994 18.264 1.00 82.06 178 MET A O 1
ATOM 1287 N N . ALA A 1 179 ? 9.007 -6.359 20.381 1.00 83.69 179 ALA A N 1
ATOM 1288 C CA . ALA A 1 179 ? 8.483 -7.648 20.830 1.00 83.69 179 ALA A CA 1
ATOM 1289 C C . ALA A 1 179 ? 7.083 -7.964 20.263 1.00 83.69 179 ALA A C 1
ATOM 1291 O O . ALA A 1 179 ? 6.702 -9.130 20.205 1.00 83.69 179 ALA A O 1
ATOM 1292 N N . ALA A 1 180 ? 6.323 -6.949 19.838 1.00 82.06 180 ALA A N 1
ATOM 1293 C CA . ALA A 1 180 ? 4.999 -7.100 19.247 1.00 82.06 180 ALA A CA 1
ATOM 1294 C C . ALA A 1 180 ? 5.111 -7.436 17.752 1.00 82.06 180 ALA A C 1
ATOM 1296 O O . ALA A 1 180 ? 4.906 -6.583 16.886 1.00 82.06 180 ALA A O 1
ATOM 1297 N N . THR A 1 181 ? 5.471 -8.684 17.445 1.00 81.69 181 THR A N 1
ATOM 1298 C CA . THR A 1 181 ? 5.584 -9.135 16.051 1.00 81.69 181 THR A CA 1
ATOM 1299 C C . THR A 1 181 ? 4.214 -9.154 15.356 1.00 81.69 181 THR A C 1
ATOM 1301 O O . THR A 1 181 ? 3.181 -9.271 16.025 1.00 81.69 181 THR A O 1
ATOM 1304 N N . PRO A 1 182 ? 4.158 -9.068 14.014 1.00 76.62 182 PRO A N 1
ATOM 1305 C CA . PRO A 1 182 ? 2.901 -9.164 13.273 1.00 76.62 182 PRO A CA 1
ATOM 1306 C C . PRO A 1 182 ? 2.110 -10.439 13.583 1.00 76.62 182 PRO A C 1
ATOM 1308 O O . PRO A 1 182 ? 0.899 -10.375 13.780 1.00 76.62 182 PRO A O 1
ATOM 1311 N N . GLU A 1 183 ? 2.782 -11.586 13.689 1.00 81.12 183 GLU A N 1
ATOM 1312 C CA . GLU A 1 183 ? 2.158 -12.879 13.992 1.00 81.12 183 GLU A CA 1
ATOM 1313 C C . GLU A 1 183 ? 1.529 -12.871 15.385 1.00 81.12 183 GLU A C 1
ATOM 1315 O O . GLU A 1 183 ? 0.413 -13.356 15.573 1.00 81.12 183 GLU A O 1
ATOM 1320 N N . LEU A 1 184 ? 2.229 -12.273 16.352 1.00 83.12 184 LEU A N 1
ATOM 1321 C CA . LEU A 1 184 ? 1.754 -12.118 17.718 1.00 83.12 184 LEU A CA 1
ATOM 1322 C C . LEU A 1 184 ? 0.527 -11.204 17.778 1.00 83.12 184 LEU A C 1
ATOM 1324 O O . LEU A 1 184 ? -0.484 -11.561 18.386 1.00 83.12 184 LEU A O 1
ATOM 1328 N N . LEU A 1 185 ? 0.581 -10.060 17.090 1.00 79.31 185 LEU A N 1
ATOM 1329 C CA . LEU A 1 185 ? -0.547 -9.137 16.980 1.00 79.31 185 LEU A CA 1
ATOM 1330 C C . LEU A 1 185 ? -1.743 -9.792 16.282 1.00 79.31 185 LEU A C 1
ATOM 1332 O O . LEU A 1 185 ? -2.864 -9.649 16.759 1.00 79.31 185 LEU A O 1
ATOM 1336 N N . MET A 1 186 ? -1.534 -10.551 15.203 1.00 79.56 186 MET A N 1
ATOM 1337 C CA . MET A 1 186 ? -2.607 -11.293 14.532 1.00 79.56 186 MET A CA 1
ATOM 1338 C C . MET A 1 186 ? -3.233 -12.337 15.462 1.00 79.56 186 MET A C 1
ATOM 1340 O O . MET A 1 186 ? -4.458 -12.377 15.597 1.00 79.56 186 MET A O 1
ATOM 1344 N N . ARG A 1 187 ? -2.411 -13.136 16.150 1.00 82.81 187 ARG A N 1
ATOM 1345 C CA . ARG A 1 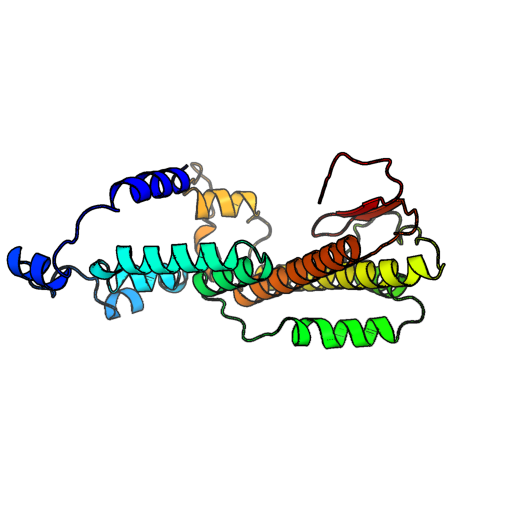187 ? -2.876 -14.160 17.094 1.00 82.81 187 ARG A CA 1
ATOM 1346 C C . ARG A 1 187 ? -3.715 -13.553 18.220 1.00 82.81 187 ARG A C 1
ATOM 1348 O O . ARG A 1 187 ? -4.828 -14.012 18.485 1.00 82.81 187 ARG A O 1
ATOM 1355 N N . GLN A 1 188 ? -3.220 -12.490 18.845 1.00 79.44 188 GLN A N 1
ATOM 1356 C CA . GLN A 1 188 ? -3.907 -11.869 19.974 1.00 79.44 188 GLN A CA 1
ATOM 1357 C C . GLN A 1 188 ? -5.127 -11.042 19.536 1.00 79.44 188 GLN A C 1
ATOM 1359 O O . GLN A 1 188 ? -6.199 -11.169 20.129 1.00 79.44 188 GLN A O 1
ATOM 1364 N N . ALA A 1 189 ? -5.001 -10.210 18.497 1.00 77.12 189 ALA A N 1
ATOM 1365 C CA . ALA A 1 189 ? -6.041 -9.261 18.092 1.00 77.12 189 ALA A CA 1
ATOM 1366 C C . ALA A 1 189 ? -7.146 -9.876 17.225 1.00 77.12 189 ALA A C 1
ATOM 1368 O O . ALA A 1 189 ? -8.315 -9.537 17.408 1.00 77.12 189 ALA A O 1
ATOM 1369 N N . LEU A 1 190 ? -6.795 -10.743 16.269 1.00 72.62 190 LEU A N 1
ATOM 1370 C CA . LEU A 1 190 ? -7.760 -11.297 15.311 1.00 72.62 190 LEU A CA 1
ATOM 1371 C C . LEU A 1 190 ? -8.313 -12.640 15.767 1.00 72.62 190 LEU A C 1
ATOM 1373 O O . LEU A 1 190 ? -9.502 -12.908 15.605 1.00 72.62 190 LEU A O 1
ATOM 1377 N N . GLU A 1 191 ? -7.460 -13.496 16.320 1.00 77.81 191 GLU A N 1
ATOM 1378 C CA . GLU A 1 191 ? -7.862 -14.851 16.704 1.00 77.81 191 GLU A CA 1
ATOM 1379 C C . GLU A 1 191 ? -8.325 -14.929 18.163 1.00 77.81 191 GLU A C 1
ATOM 1381 O O . GLU A 1 191 ? -8.886 -15.945 18.573 1.00 77.81 191 GLU A O 1
ATOM 1386 N N . GLY A 1 192 ? -8.097 -13.867 18.947 1.00 74.69 192 GLY A N 1
ATOM 1387 C CA . GLY A 1 192 ? -8.435 -13.813 20.369 1.00 74.69 192 GLY A CA 1
ATOM 1388 C C . GLY A 1 192 ? -7.677 -14.844 21.206 1.00 74.69 192 GLY A C 1
ATOM 1389 O O . GLY A 1 192 ? -8.109 -15.170 22.312 1.00 74.69 192 GLY A O 1
ATOM 1390 N N . ARG A 1 193 ? -6.575 -15.388 20.675 1.00 75.06 193 ARG A N 1
ATOM 1391 C CA . ARG A 1 193 ? -5.762 -16.404 21.339 1.00 75.06 193 ARG A CA 1
ATOM 1392 C C . ARG A 1 193 ? -4.662 -15.710 22.128 1.00 75.06 193 ARG A C 1
ATOM 1394 O O . ARG A 1 193 ? -3.806 -15.058 21.543 1.00 75.06 193 ARG A O 1
ATOM 1401 N N . ILE A 1 194 ? -4.702 -15.869 23.444 1.00 75.62 194 ILE A N 1
ATOM 1402 C CA . ILE A 1 194 ? -3.630 -15.459 24.353 1.00 75.62 194 ILE A CA 1
ATOM 1403 C C . ILE A 1 194 ? -3.123 -16.730 25.010 1.00 75.62 194 ILE A C 1
ATOM 1405 O O . ILE A 1 194 ? -3.912 -17.485 25.591 1.00 75.62 194 ILE A O 1
ATOM 1409 N N . GLU A 1 195 ? -1.833 -17.001 24.863 1.00 79.06 195 GLU A N 1
ATOM 1410 C CA . GLU A 1 195 ? -1.237 -18.170 25.498 1.00 79.06 195 GLU A CA 1
ATOM 1411 C C . GLU A 1 195 ? -1.142 -17.956 27.024 1.00 79.06 195 GLU A C 1
ATOM 1413 O O . GLU A 1 195 ? -0.953 -16.830 27.493 1.00 79.06 195 GLU A O 1
ATOM 1418 N N . PRO A 1 196 ? -1.305 -19.006 27.849 1.00 70.50 196 PRO A N 1
ATOM 1419 C CA . PRO A 1 196 ? -1.120 -18.878 29.291 1.00 70.50 196 PRO A CA 1
ATOM 1420 C C . PRO A 1 196 ? 0.297 -18.370 29.601 1.00 70.50 196 PRO A C 1
ATOM 1422 O O . PRO A 1 196 ? 1.259 -18.974 29.138 1.00 70.50 196 PRO A O 1
ATOM 1425 N N . LEU A 1 197 ? 0.415 -17.307 30.412 1.00 68.81 197 LEU A N 1
ATOM 1426 C CA . LEU A 1 197 ? 1.670 -16.596 30.751 1.00 68.81 197 LEU A CA 1
ATOM 1427 C C . LEU A 1 197 ? 2.241 -15.693 29.641 1.00 68.81 197 LEU A C 1
ATOM 1429 O O . LEU A 1 197 ? 3.354 -15.186 29.780 1.00 68.81 197 LEU A O 1
ATOM 1433 N N . GLU A 1 198 ? 1.491 -15.455 28.566 1.00 69.81 198 GLU A N 1
ATOM 1434 C CA . GLU A 1 198 ? 1.854 -14.492 27.528 1.00 69.81 198 GLU A CA 1
ATOM 1435 C C . GLU A 1 198 ? 1.570 -13.058 28.006 1.00 69.81 198 GLU A C 1
ATOM 1437 O O . GLU A 1 198 ? 0.574 -12.429 27.651 1.00 69.81 198 GLU A O 1
ATOM 1442 N N . GLU A 1 199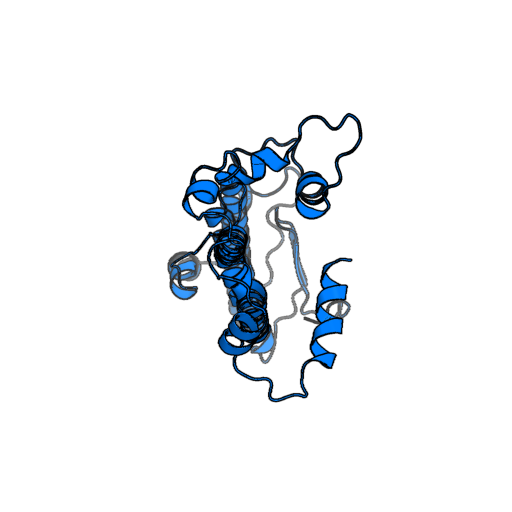 ? 2.444 -12.555 28.876 1.00 67.94 199 GLU A N 1
ATOM 1443 C CA . GLU A 1 199 ? 2.557 -11.127 29.162 1.00 67.94 199 GLU A CA 1
ATOM 1444 C C . GLU A 1 199 ? 3.631 -10.522 28.247 1.00 67.94 199 GLU A C 1
ATOM 1446 O O . GLU A 1 199 ? 4.715 -11.103 28.123 1.00 67.94 199 GLU A O 1
ATOM 1451 N N . PRO A 1 200 ? 3.384 -9.359 27.613 1.00 74.94 200 PRO A N 1
ATOM 1452 C CA . PRO A 1 200 ? 2.212 -8.479 27.721 1.00 74.94 200 PRO A CA 1
ATOM 1453 C C . PRO A 1 200 ? 1.045 -8.809 26.759 1.00 74.94 200 PRO A C 1
ATOM 1455 O O . PRO A 1 200 ? 1.239 -9.363 25.680 1.00 74.94 200 PRO A O 1
ATOM 1458 N N . ASP A 1 201 ? -0.170 -8.362 27.112 1.00 80.38 201 ASP A N 1
ATOM 1459 C CA . ASP A 1 201 ? -1.311 -8.284 26.183 1.00 80.38 201 ASP A CA 1
ATOM 1460 C C . ASP A 1 201 ? -1.101 -7.120 25.205 1.00 80.38 201 ASP A C 1
ATOM 1462 O O . ASP A 1 201 ? -1.272 -5.952 25.563 1.00 80.38 201 ASP A O 1
ATOM 1466 N N . PHE A 1 202 ? -0.737 -7.422 23.960 1.00 80.38 202 PHE A N 1
ATOM 1467 C CA . PHE A 1 202 ? -0.439 -6.414 22.944 1.00 80.38 202 PHE A CA 1
ATOM 1468 C C . PHE A 1 202 ? -1.689 -5.841 22.267 1.00 80.38 202 PHE A C 1
ATOM 1470 O O . PHE A 1 202 ? -1.579 -4.867 21.518 1.00 80.38 202 PHE A O 1
ATOM 1477 N N . ARG A 1 203 ? -2.898 -6.351 22.554 1.00 77.31 203 ARG A N 1
ATOM 1478 C CA . ARG A 1 203 ? -4.146 -5.789 21.995 1.00 77.31 203 ARG A CA 1
ATOM 1479 C C . ARG A 1 203 ? -4.365 -4.346 22.431 1.00 77.31 203 ARG A C 1
ATOM 1481 O O . ARG A 1 203 ? -4.941 -3.555 21.685 1.00 77.31 203 ARG A O 1
ATOM 1488 N N . VAL A 1 204 ? -3.869 -3.983 23.614 1.00 79.44 204 VAL A N 1
ATOM 1489 C CA . VAL A 1 204 ? -3.932 -2.604 24.116 1.00 79.44 204 VAL A CA 1
ATOM 1490 C C . VAL A 1 204 ? -3.147 -1.630 23.235 1.00 79.44 204 VAL A C 1
ATOM 1492 O O . VAL A 1 204 ? -3.470 -0.449 23.214 1.00 79.44 204 VAL A O 1
ATOM 1495 N N . LEU A 1 205 ? -2.173 -2.118 22.459 1.00 79.38 205 LEU A N 1
ATOM 1496 C CA . LEU A 1 205 ? -1.356 -1.300 21.564 1.00 79.38 205 LEU A CA 1
ATOM 1497 C C . LEU A 1 205 ? -2.007 -1.050 20.200 1.00 79.38 205 LEU A C 1
ATOM 1499 O O . LEU A 1 205 ? -1.507 -0.241 19.425 1.00 79.38 205 LEU A O 1
ATOM 1503 N N . LEU A 1 206 ? -3.148 -1.676 19.892 1.00 77.81 206 LEU A N 1
ATOM 1504 C CA . LEU A 1 206 ? -3.861 -1.441 18.627 1.00 77.81 206 LEU A CA 1
ATOM 1505 C C . LEU A 1 206 ? -4.378 0.001 18.487 1.00 77.81 206 LEU A C 1
ATOM 1507 O O . LEU A 1 206 ? -4.683 0.444 17.375 1.00 77.81 206 LEU A O 1
ATOM 1511 N N . SER A 1 207 ? -4.522 0.731 19.598 1.00 79.62 207 SER A N 1
ATOM 1512 C CA . SER A 1 207 ? -4.808 2.170 19.585 1.00 79.62 207 SER A CA 1
ATOM 1513 C C . SER A 1 207 ? -3.575 3.026 19.301 1.00 79.62 207 SER A C 1
ATOM 1515 O O . SER A 1 207 ? -3.736 4.161 18.864 1.00 79.62 207 SER A O 1
ATOM 1517 N N . GLU A 1 208 ? -2.371 2.493 19.516 1.00 84.62 208 GLU A N 1
ATOM 1518 C CA . GLU A 1 208 ? -1.106 3.197 19.277 1.00 84.62 208 GLU A CA 1
ATOM 1519 C C . GLU A 1 208 ? -0.646 3.117 17.818 1.00 84.62 208 GLU A C 1
ATOM 1521 O O . GLU A 1 208 ? 0.207 3.899 17.402 1.00 84.62 208 GLU A O 1
ATOM 1526 N N . ILE A 1 209 ? -1.225 2.207 17.027 1.00 86.38 209 ILE A N 1
ATOM 1527 C CA . ILE A 1 209 ? -0.957 2.110 15.590 1.00 86.38 209 ILE A CA 1
ATOM 1528 C C . ILE A 1 209 ? -1.532 3.341 14.883 1.00 86.38 209 ILE A C 1
ATOM 1530 O O . ILE A 1 209 ? -2.747 3.576 14.905 1.00 86.38 209 ILE A O 1
ATOM 1534 N N . GLU A 1 210 ? -0.686 4.085 14.167 1.00 90.19 210 GLU A N 1
ATOM 1535 C CA . GLU A 1 210 ? -1.139 5.194 13.323 1.00 90.19 210 GLU A CA 1
ATOM 1536 C C . GLU A 1 210 ? -1.786 4.649 12.038 1.00 90.19 210 GLU A C 1
ATOM 1538 O O . GLU A 1 210 ? -1.177 4.570 10.969 1.00 90.19 210 GLU A O 1
ATOM 1543 N N . ARG A 1 211 ? -3.062 4.262 12.148 1.00 86.88 211 ARG A N 1
ATOM 1544 C CA . ARG A 1 211 ? -3.853 3.682 11.046 1.00 86.88 211 ARG A CA 1
ATOM 1545 C C . ARG A 1 211 ? -3.804 4.521 9.758 1.00 86.88 211 ARG A C 1
ATOM 1547 O O . ARG A 1 211 ? -3.634 3.915 8.703 1.00 86.88 211 ARG A O 1
ATOM 1554 N N . PRO A 1 212 ? -3.884 5.871 9.793 1.00 88.62 212 PRO A N 1
ATOM 1555 C CA . PRO A 1 212 ? -3.743 6.684 8.584 1.00 88.62 212 PRO A CA 1
ATOM 1556 C C . PRO A 1 212 ? -2.407 6.489 7.861 1.00 88.62 212 PRO A C 1
ATOM 1558 O O . PRO A 1 212 ? -2.395 6.394 6.637 1.00 88.62 212 PRO A O 1
ATOM 1561 N N . ALA A 1 213 ? -1.294 6.382 8.595 1.00 90.31 213 ALA A N 1
ATOM 1562 C CA . ALA A 1 213 ? 0.017 6.134 8.001 1.00 90.31 213 ALA A CA 1
ATOM 1563 C C . ALA A 1 213 ? 0.077 4.737 7.366 1.00 90.31 213 ALA A C 1
ATOM 1565 O O . ALA A 1 213 ? 0.503 4.609 6.221 1.00 90.31 213 ALA A O 1
ATOM 1566 N N . LEU A 1 214 ? -0.429 3.708 8.056 1.00 90.38 214 LEU A N 1
ATOM 1567 C CA . LEU A 1 214 ? -0.465 2.342 7.526 1.00 90.38 214 LEU A CA 1
ATOM 1568 C C . LEU A 1 214 ? -1.279 2.250 6.225 1.00 90.38 214 LEU A C 1
ATOM 1570 O O . LEU A 1 214 ? -0.809 1.684 5.240 1.00 90.38 214 LEU A O 1
ATOM 1574 N N . VAL A 1 215 ? -2.479 2.841 6.202 1.00 89.44 215 VAL A N 1
ATOM 1575 C CA . VAL A 1 215 ? -3.332 2.866 5.003 1.00 89.44 215 VAL A CA 1
ATOM 1576 C C . VAL A 1 215 ? -2.667 3.659 3.879 1.00 89.44 215 VAL A C 1
ATOM 1578 O O . VAL A 1 215 ? -2.685 3.203 2.741 1.00 89.44 215 VAL A O 1
ATOM 1581 N N . ALA A 1 216 ? -2.017 4.789 4.178 1.00 89.62 216 ALA A N 1
ATOM 1582 C CA . ALA A 1 216 ? -1.309 5.577 3.169 1.00 89.62 216 ALA A CA 1
ATOM 1583 C C . ALA A 1 216 ? -0.172 4.778 2.515 1.00 89.62 216 ALA A C 1
ATOM 1585 O O . ALA A 1 216 ? -0.024 4.820 1.296 1.00 89.62 216 ALA A O 1
ATOM 1586 N N . GLY A 1 217 ? 0.589 4.019 3.310 1.00 91.38 217 GLY A N 1
ATOM 1587 C CA . GLY A 1 217 ? 1.616 3.116 2.797 1.00 91.38 217 GLY A CA 1
ATOM 1588 C C . GLY A 1 217 ? 1.034 1.992 1.938 1.00 91.38 217 GLY A C 1
ATOM 1589 O O . GLY A 1 217 ? 1.515 1.753 0.839 1.00 91.38 217 GLY A O 1
ATOM 1590 N N . MET A 1 218 ? -0.036 1.330 2.388 1.00 91.56 218 MET A N 1
ATOM 1591 C CA . MET A 1 218 ? -0.668 0.265 1.596 1.00 91.56 218 MET A CA 1
ATOM 1592 C C . MET A 1 218 ? -1.242 0.777 0.271 1.00 91.56 218 MET A C 1
ATOM 1594 O O . MET A 1 218 ? -1.094 0.100 -0.742 1.00 91.56 218 MET A O 1
ATOM 1598 N N . LEU A 1 219 ? -1.860 1.962 0.260 1.00 90.06 219 LEU A N 1
ATOM 1599 C CA . LEU A 1 219 ? -2.370 2.575 -0.967 1.00 90.06 219 LEU A CA 1
ATOM 1600 C C . LEU A 1 219 ? -1.242 2.892 -1.948 1.00 90.06 219 LEU A C 1
ATOM 1602 O O . LEU A 1 219 ? -1.341 2.505 -3.110 1.00 90.06 219 LEU A O 1
ATOM 1606 N N . ASP A 1 220 ? -0.164 3.531 -1.480 1.00 89.56 220 ASP A N 1
ATOM 1607 C CA . ASP A 1 220 ? 0.998 3.841 -2.321 1.00 89.56 220 ASP A CA 1
ATOM 1608 C C . ASP A 1 220 ? 1.619 2.538 -2.884 1.00 89.56 220 ASP A C 1
ATOM 1610 O O . ASP A 1 220 ? 1.979 2.478 -4.057 1.00 89.56 220 ASP A O 1
ATOM 1614 N N . LEU A 1 221 ? 1.704 1.459 -2.098 1.00 91.31 221 LEU A N 1
ATOM 1615 C CA . LEU A 1 221 ? 2.228 0.177 -2.581 1.00 91.31 221 LEU A CA 1
ATOM 1616 C C . LEU A 1 221 ? 1.315 -0.481 -3.625 1.00 91.31 221 LEU A C 1
ATOM 1618 O O . LEU A 1 221 ? 1.777 -0.865 -4.700 1.00 91.31 221 LEU A O 1
ATOM 1622 N N . VAL A 1 222 ? 0.029 -0.634 -3.306 1.00 91.00 222 VAL A N 1
ATOM 1623 C CA . VAL A 1 222 ? -0.931 -1.353 -4.155 1.00 91.00 222 VAL A CA 1
ATOM 1624 C C . VAL A 1 222 ? -1.149 -0.624 -5.475 1.00 91.00 222 VAL A C 1
ATOM 1626 O O . VAL A 1 222 ? -1.164 -1.274 -6.519 1.00 91.00 222 VAL A O 1
ATOM 1629 N N . ALA A 1 223 ? -1.236 0.706 -5.452 1.00 89.75 223 ALA A N 1
ATOM 1630 C CA . ALA A 1 223 ? -1.365 1.504 -6.663 1.00 89.75 223 ALA A CA 1
ATOM 1631 C C . ALA A 1 223 ? -0.135 1.364 -7.578 1.00 89.75 223 ALA A C 1
ATOM 1633 O O . ALA A 1 223 ? -0.277 1.146 -8.779 1.00 89.75 223 ALA A O 1
ATOM 1634 N N . ALA A 1 224 ? 1.083 1.377 -7.021 1.00 91.12 224 ALA A N 1
ATOM 1635 C CA . ALA A 1 224 ? 2.296 1.182 -7.818 1.00 91.12 224 ALA A CA 1
ATOM 1636 C C . ALA A 1 224 ? 2.376 -0.221 -8.445 1.00 91.12 224 ALA A C 1
ATOM 1638 O O . ALA A 1 224 ? 2.751 -0.360 -9.609 1.00 91.12 224 ALA A O 1
ATOM 1639 N N . VAL A 1 225 ? 1.983 -1.259 -7.699 1.00 90.19 225 VAL A N 1
ATOM 1640 C CA . VAL A 1 225 ? 1.933 -2.638 -8.214 1.00 90.19 225 VAL A CA 1
ATOM 1641 C C . VAL A 1 225 ? 0.863 -2.783 -9.295 1.00 90.19 225 VAL A C 1
ATOM 1643 O O . VAL A 1 225 ? 1.128 -3.383 -10.337 1.00 90.19 225 VAL A O 1
ATOM 1646 N N . GLN A 1 226 ? -0.327 -2.218 -9.079 1.00 89.94 226 GLN A N 1
ATOM 1647 C CA . GLN A 1 226 ? -1.403 -2.214 -10.067 1.00 89.94 226 GLN A CA 1
ATOM 1648 C C . GLN A 1 226 ? -0.963 -1.515 -11.353 1.00 89.94 226 GLN A C 1
ATOM 1650 O O . GLN A 1 226 ? -1.126 -2.066 -12.438 1.00 89.94 226 GLN A O 1
ATOM 1655 N N . ARG A 1 227 ? -0.317 -0.358 -11.233 1.00 90.44 227 ARG A N 1
ATOM 1656 C CA . ARG A 1 227 ? 0.245 0.368 -12.367 1.00 90.44 227 ARG A CA 1
ATOM 1657 C C . ARG A 1 227 ? 1.281 -0.449 -13.141 1.00 90.44 227 ARG A C 1
ATOM 1659 O O . ARG A 1 227 ? 1.208 -0.502 -14.367 1.00 90.44 227 ARG A O 1
ATOM 1666 N N . LEU A 1 228 ? 2.221 -1.106 -12.454 1.00 90.06 228 LEU A N 1
ATOM 1667 C CA . LEU A 1 228 ? 3.208 -1.971 -13.107 1.00 90.06 228 LEU A CA 1
ATOM 1668 C C . LEU A 1 228 ? 2.530 -3.144 -13.831 1.00 90.06 228 LEU A C 1
ATOM 1670 O O . LEU A 1 228 ? 2.898 -3.460 -14.962 1.00 90.06 228 LEU A O 1
ATOM 1674 N N . ARG A 1 229 ? 1.522 -3.767 -13.207 1.00 89.19 229 ARG A N 1
ATOM 1675 C CA . ARG A 1 229 ? 0.719 -4.832 -13.824 1.00 89.19 229 ARG A CA 1
ATOM 1676 C C . ARG A 1 229 ? 0.018 -4.334 -15.086 1.00 89.19 229 ARG A C 1
ATOM 1678 O O . ARG A 1 229 ? 0.092 -4.994 -16.117 1.00 89.19 229 ARG A O 1
ATOM 1685 N N . ASP A 1 230 ? -0.630 -3.177 -15.016 1.00 89.94 230 ASP A N 1
ATOM 1686 C CA . ASP A 1 230 ? -1.376 -2.608 -16.137 1.00 89.94 230 ASP A CA 1
ATOM 1687 C C . ASP A 1 230 ? -0.422 -2.201 -17.282 1.00 89.94 230 ASP A C 1
ATOM 1689 O O . ASP A 1 230 ? -0.730 -2.433 -18.453 1.00 89.94 230 ASP A O 1
ATOM 1693 N N . PHE A 1 231 ? 0.785 -1.708 -16.965 1.00 90.31 231 PHE A N 1
ATOM 1694 C CA . PHE A 1 231 ? 1.858 -1.490 -17.944 1.00 90.31 231 PHE A CA 1
ATOM 1695 C C . PHE A 1 231 ? 2.292 -2.794 -18.628 1.00 90.31 231 PHE A C 1
ATOM 1697 O O . PHE A 1 231 ? 2.388 -2.843 -19.855 1.00 90.31 231 PHE A O 1
ATOM 1704 N N . VAL A 1 232 ? 2.540 -3.855 -17.854 1.00 88.62 232 VAL A N 1
ATOM 1705 C CA . VAL A 1 232 ? 2.929 -5.176 -18.375 1.00 88.62 232 VAL A CA 1
ATOM 1706 C C . VAL A 1 232 ? 1.834 -5.752 -19.275 1.00 88.62 232 VAL A C 1
ATOM 1708 O O . VAL A 1 232 ? 2.135 -6.206 -20.375 1.00 88.62 232 VAL A O 1
ATOM 1711 N N . ALA A 1 233 ? 0.570 -5.676 -18.852 1.00 88.44 233 ALA A N 1
ATOM 1712 C CA . ALA A 1 233 ? -0.576 -6.166 -19.617 1.00 88.44 233 ALA A CA 1
ATOM 1713 C C . ALA A 1 233 ? -0.830 -5.357 -20.903 1.00 88.44 233 ALA A C 1
ATOM 1715 O O . ALA A 1 233 ? -1.258 -5.916 -21.911 1.00 88.44 233 ALA A O 1
ATOM 1716 N N . GLY A 1 234 ? -0.566 -4.047 -20.876 1.00 88.62 234 GLY A N 1
ATOM 1717 C CA . GLY A 1 234 ? -0.711 -3.156 -22.029 1.00 88.62 234 GLY A CA 1
ATOM 1718 C C . GLY A 1 234 ? 0.479 -3.155 -22.993 1.00 88.62 234 GLY A C 1
ATOM 1719 O O . GLY A 1 234 ? 0.389 -2.557 -24.067 1.00 88.62 234 GLY A O 1
ATOM 1720 N N . SER A 1 235 ? 1.594 -3.797 -22.636 1.00 86.06 235 SER A N 1
ATOM 1721 C CA . SER A 1 235 ? 2.816 -3.790 -23.443 1.00 86.06 235 SER A CA 1
ATOM 1722 C C . SER A 1 235 ? 2.781 -4.882 -24.525 1.00 86.06 235 SER A C 1
ATOM 1724 O O . SER A 1 235 ? 2.655 -6.060 -24.196 1.00 86.06 235 SER A O 1
ATOM 1726 N N . PRO A 1 236 ? 2.941 -4.541 -25.821 1.00 81.25 236 PRO A N 1
ATOM 1727 C CA . PRO A 1 236 ? 2.899 -5.520 -26.914 1.00 81.25 236 PRO A CA 1
ATOM 1728 C C . PRO A 1 236 ? 4.130 -6.440 -26.949 1.00 81.25 236 PRO A C 1
ATOM 1730 O O . PRO A 1 236 ? 4.059 -7.566 -27.439 1.00 81.25 236 PRO A O 1
ATOM 1733 N N . SER A 1 237 ? 5.259 -5.960 -26.435 1.00 83.00 237 SER A N 1
ATOM 1734 C CA . SER A 1 237 ? 6.512 -6.690 -26.273 1.00 83.00 237 SER A CA 1
ATOM 1735 C C . SER A 1 237 ? 7.210 -6.195 -25.011 1.00 83.00 237 SER A C 1
ATOM 1737 O O . SER A 1 237 ? 7.183 -5.005 -24.699 1.00 83.00 237 SER A O 1
ATOM 1739 N N . LEU A 1 238 ? 7.835 -7.117 -24.279 1.00 83.50 238 LEU A N 1
ATOM 1740 C CA . LEU A 1 238 ? 8.682 -6.794 -23.136 1.00 83.50 238 LEU A CA 1
ATOM 1741 C C . LEU A 1 238 ? 10.128 -7.188 -23.449 1.00 83.50 238 LEU A C 1
ATOM 1743 O O . LEU A 1 238 ? 10.359 -8.253 -24.034 1.00 83.50 238 LEU A O 1
ATOM 1747 N N . PRO A 1 239 ? 11.113 -6.371 -23.041 1.00 83.69 239 PRO A N 1
ATOM 1748 C CA . PRO A 1 239 ? 12.518 -6.726 -23.180 1.00 83.69 239 PRO A CA 1
ATOM 1749 C C . PRO A 1 239 ? 12.805 -7.966 -22.335 1.00 83.69 239 PRO A C 1
ATOM 1751 O O . PRO A 1 239 ? 12.240 -8.118 -21.254 1.00 83.69 239 PRO A O 1
ATOM 1754 N N . LYS A 1 240 ? 13.705 -8.845 -22.789 1.00 82.81 240 LYS A N 1
ATOM 1755 C CA . LYS A 1 240 ? 14.095 -10.043 -22.028 1.00 82.81 240 LYS A CA 1
ATOM 1756 C C . LYS A 1 240 ? 15.011 -9.659 -20.868 1.00 82.81 240 LYS A C 1
ATOM 1758 O O . LYS A 1 240 ? 16.181 -9.342 -21.074 1.00 82.81 240 LYS A O 1
ATOM 1763 N N . VAL A 1 241 ? 14.485 -9.737 -19.655 1.00 81.75 241 VAL A N 1
ATOM 1764 C CA . VAL A 1 241 ? 15.150 -9.343 -18.415 1.00 81.75 241 VAL A CA 1
ATOM 1765 C C . VAL A 1 241 ? 14.894 -10.421 -17.369 1.00 81.75 241 VAL A C 1
ATOM 1767 O O . VAL A 1 241 ? 13.765 -10.861 -17.204 1.00 81.75 241 VAL A O 1
ATOM 1770 N N . ALA A 1 242 ? 15.947 -10.837 -16.668 1.00 83.81 242 ALA A N 1
ATOM 1771 C CA . ALA A 1 242 ? 15.850 -11.612 -15.437 1.00 83.81 242 ALA A CA 1
ATOM 1772 C C . ALA A 1 242 ? 16.572 -10.815 -14.352 1.00 83.81 242 ALA A C 1
ATOM 1774 O O . ALA A 1 242 ? 17.794 -10.647 -14.400 1.00 83.81 242 ALA A O 1
ATOM 1775 N N . TRP A 1 243 ? 15.805 -10.255 -13.427 1.00 84.25 243 TRP A N 1
ATOM 1776 C CA . TRP A 1 243 ? 16.302 -9.331 -12.423 1.00 84.25 243 TRP A CA 1
ATOM 1777 C C . TRP A 1 243 ? 15.534 -9.493 -11.115 1.00 84.25 243 TRP A C 1
ATOM 1779 O O . TRP A 1 243 ? 14.328 -9.732 -11.108 1.00 84.25 243 TRP A O 1
ATOM 1789 N N . ARG A 1 244 ? 16.245 -9.354 -9.999 1.00 85.25 244 ARG A N 1
ATOM 1790 C CA . ARG A 1 244 ? 15.680 -9.440 -8.658 1.00 85.25 244 ARG A CA 1
ATOM 1791 C C . ARG A 1 244 ? 16.338 -8.408 -7.758 1.00 85.25 244 ARG A C 1
ATOM 1793 O O . ARG A 1 244 ? 17.550 -8.204 -7.832 1.00 85.25 244 ARG A O 1
ATOM 1800 N N . ILE A 1 245 ? 15.540 -7.822 -6.878 1.00 83.44 245 ILE A N 1
ATOM 1801 C CA . ILE A 1 245 ? 16.013 -7.034 -5.744 1.00 83.44 245 ILE A CA 1
ATOM 1802 C C . ILE A 1 245 ? 15.201 -7.396 -4.504 1.00 83.44 245 ILE A C 1
ATOM 1804 O O . ILE A 1 245 ? 13.973 -7.488 -4.555 1.00 83.44 245 ILE A O 1
ATOM 1808 N N . ASP A 1 246 ? 15.894 -7.605 -3.392 1.00 83.56 246 ASP A N 1
ATOM 1809 C CA . ASP A 1 246 ? 15.273 -7.795 -2.087 1.00 83.56 246 ASP A CA 1
ATOM 1810 C C . ASP A 1 246 ? 15.066 -6.430 -1.404 1.00 83.56 246 ASP A C 1
ATOM 1812 O O . ASP A 1 246 ? 15.875 -5.508 -1.532 1.00 83.56 246 ASP A O 1
ATOM 1816 N N . THR A 1 247 ? 13.939 -6.279 -0.714 1.00 81.62 247 THR A N 1
ATOM 1817 C CA . THR A 1 247 ? 13.509 -5.059 -0.017 1.00 81.62 247 THR A CA 1
ATOM 1818 C C . THR A 1 247 ? 12.950 -5.426 1.363 1.00 81.62 247 THR A C 1
ATOM 1820 O O . THR A 1 247 ? 12.536 -6.570 1.573 1.00 81.62 247 THR A O 1
ATOM 1823 N N . PRO A 1 248 ? 12.824 -4.473 2.304 1.00 79.25 248 PRO A N 1
ATOM 1824 C CA . PRO A 1 248 ? 12.181 -4.757 3.589 1.00 79.25 248 PRO A CA 1
ATOM 1825 C C . PRO A 1 248 ? 10.712 -5.195 3.502 1.00 79.25 248 PRO A C 1
ATOM 1827 O O . PRO A 1 248 ? 10.188 -5.741 4.466 1.00 79.25 248 PRO A O 1
ATOM 1830 N N . LEU A 1 249 ? 10.029 -4.931 2.382 1.00 81.88 249 LEU A N 1
ATOM 1831 C CA . LEU A 1 249 ? 8.628 -5.315 2.167 1.00 81.88 249 LEU A CA 1
ATOM 1832 C C . LEU A 1 249 ? 8.481 -6.580 1.304 1.00 81.88 249 LEU A C 1
ATOM 1834 O O . LEU A 1 249 ? 7.377 -6.898 0.868 1.00 81.88 249 LEU A O 1
ATOM 1838 N N . GLY A 1 250 ? 9.577 -7.296 1.037 1.00 82.69 250 GLY A N 1
ATOM 1839 C CA . GLY A 1 250 ? 9.612 -8.472 0.164 1.00 82.69 250 GLY A CA 1
ATOM 1840 C C . GLY A 1 250 ? 10.575 -8.288 -1.005 1.00 82.69 250 GLY A C 1
ATOM 1841 O O . GLY A 1 250 ? 11.471 -7.454 -0.950 1.00 82.69 250 GLY A O 1
ATOM 1842 N N . ALA A 1 251 ? 10.405 -9.044 -2.084 1.00 83.00 251 ALA A N 1
ATOM 1843 C CA . ALA A 1 251 ? 11.284 -8.959 -3.249 1.00 83.00 251 ALA A CA 1
ATOM 1844 C C . ALA A 1 251 ? 10.534 -8.474 -4.488 1.00 83.00 251 ALA A C 1
ATOM 1846 O O . ALA A 1 251 ? 9.399 -8.883 -4.728 1.00 83.00 251 ALA A O 1
ATOM 1847 N N . VAL A 1 252 ? 11.199 -7.659 -5.305 1.00 83.69 252 VAL A N 1
ATOM 1848 C CA . VAL A 1 252 ? 10.755 -7.385 -6.674 1.00 83.69 252 VAL A CA 1
ATOM 1849 C C . VAL A 1 252 ? 11.497 -8.342 -7.590 1.00 83.69 252 VAL A C 1
ATOM 1851 O O . VAL A 1 252 ? 12.727 -8.327 -7.652 1.00 83.69 252 VAL A O 1
ATOM 1854 N N . VAL A 1 253 ? 10.739 -9.179 -8.290 1.00 85.06 253 VAL A N 1
ATOM 1855 C CA . VAL A 1 253 ? 11.251 -10.126 -9.281 1.00 85.06 253 VAL A CA 1
ATOM 1856 C C . VAL A 1 253 ? 10.678 -9.735 -10.635 1.00 85.06 253 VAL A C 1
ATOM 1858 O O . VAL A 1 253 ? 9.464 -9.651 -10.798 1.00 85.06 253 VAL A O 1
ATOM 1861 N N . VAL A 1 254 ? 11.559 -9.482 -11.596 1.00 84.50 254 VAL A N 1
ATOM 1862 C CA . VAL A 1 254 ? 11.212 -9.207 -12.990 1.00 84.50 254 VAL A CA 1
ATOM 1863 C C . VAL A 1 254 ? 11.854 -10.303 -13.830 1.00 84.50 254 VAL A C 1
ATOM 1865 O O . VAL A 1 254 ? 13.054 -10.248 -14.104 1.00 84.50 254 VAL A O 1
ATOM 1868 N N . ASP A 1 255 ? 11.065 -11.306 -14.214 1.00 83.94 255 ASP A N 1
ATOM 1869 C CA . ASP A 1 255 ? 11.461 -12.319 -15.195 1.00 83.94 255 ASP A CA 1
ATOM 1870 C C . ASP A 1 255 ? 10.538 -12.256 -16.416 1.00 83.94 255 ASP A C 1
ATOM 1872 O O . ASP A 1 255 ? 9.416 -12.750 -16.417 1.00 83.94 255 ASP A O 1
ATOM 1876 N N . THR A 1 256 ? 11.035 -11.637 -17.480 1.00 81.00 256 THR A N 1
ATOM 1877 C CA . THR A 1 256 ? 10.393 -11.581 -18.801 1.00 81.00 256 THR A CA 1
ATOM 1878 C C . THR A 1 256 ? 11.093 -12.505 -19.803 1.00 81.00 256 THR A C 1
ATOM 1880 O O . THR A 1 256 ? 10.877 -12.419 -21.014 1.00 81.00 256 THR A O 1
ATOM 1883 N N . THR A 1 257 ? 11.966 -13.406 -19.333 1.00 79.62 257 THR A N 1
ATOM 1884 C CA . THR A 1 257 ? 12.682 -14.366 -20.189 1.00 79.62 257 THR A CA 1
ATOM 1885 C C . THR A 1 257 ? 11.841 -15.589 -20.558 1.00 79.62 257 THR A C 1
ATOM 1887 O O . THR A 1 257 ? 12.221 -16.320 -21.477 1.00 79.62 257 THR A O 1
ATOM 1890 N N . GLY A 1 258 ? 10.711 -15.799 -19.868 1.00 72.56 258 GLY A N 1
ATOM 1891 C CA . GLY A 1 258 ? 9.815 -16.948 -20.043 1.00 72.56 258 GLY A CA 1
ATOM 1892 C C . GLY A 1 258 ? 10.339 -18.247 -19.421 1.00 72.56 258 GLY A C 1
ATOM 1893 O O . GLY A 1 258 ? 9.883 -19.328 -19.793 1.00 72.56 258 GLY A O 1
ATOM 1894 N N . ARG A 1 259 ? 11.342 -18.158 -18.534 1.00 69.06 259 ARG A N 1
ATOM 1895 C CA . ARG A 1 259 ? 11.928 -19.309 -17.825 1.00 69.06 259 ARG A CA 1
ATOM 1896 C C . ARG A 1 259 ? 11.162 -19.655 -16.556 1.00 69.06 259 ARG A C 1
ATOM 1898 O O . ARG A 1 259 ? 11.044 -20.838 -16.246 1.00 69.06 259 ARG A O 1
ATOM 1905 N N . ASP A 1 260 ? 10.630 -18.650 -15.873 1.00 61.75 260 ASP A N 1
ATOM 1906 C CA . ASP A 1 260 ? 9.750 -18.822 -14.727 1.00 61.75 260 ASP A CA 1
ATOM 1907 C C . ASP A 1 260 ? 8.291 -18.530 -15.120 1.00 61.75 260 ASP A C 1
ATOM 1909 O O . ASP A 1 260 ? 7.842 -17.389 -15.127 1.00 61.75 260 ASP A O 1
ATOM 1913 N N . ASN A 1 261 ? 7.551 -19.578 -15.499 1.00 55.62 261 ASN A N 1
ATOM 1914 C CA . ASN A 1 261 ? 6.108 -19.500 -15.784 1.00 55.62 261 ASN A CA 1
ATOM 1915 C C . ASN A 1 261 ? 5.256 -19.934 -14.575 1.00 55.62 261 ASN A 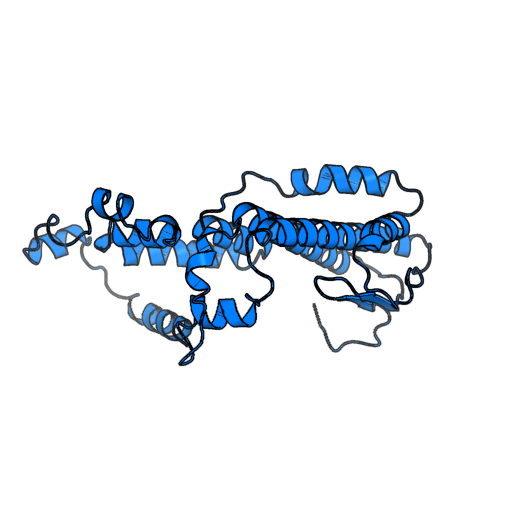C 1
ATOM 1917 O O . ASN A 1 261 ? 4.067 -20.214 -14.729 1.00 55.62 261 ASN A O 1
ATOM 1921 N N . VAL A 1 262 ? 5.854 -20.078 -13.385 1.00 52.22 262 VAL A N 1
ATOM 1922 C CA . VAL A 1 262 ? 5.156 -20.631 -12.210 1.00 52.22 262 VAL A CA 1
ATOM 1923 C C . VAL A 1 262 ? 4.155 -19.624 -11.633 1.00 52.22 262 VAL A C 1
ATOM 1925 O O . VAL A 1 262 ? 3.158 -20.016 -11.026 1.00 52.22 262 VAL A O 1
ATOM 1928 N N . HIS A 1 263 ? 4.372 -18.333 -11.879 1.00 47.34 263 HIS A N 1
ATOM 1929 C CA . HIS A 1 263 ? 3.516 -17.254 -11.407 1.00 47.34 263 HIS A CA 1
ATOM 1930 C C . HIS A 1 263 ? 2.897 -16.514 -12.596 1.00 47.34 263 HIS A C 1
ATOM 1932 O O . HIS A 1 263 ? 3.528 -15.671 -13.224 1.00 47.34 263 HIS A O 1
ATOM 1938 N N . VAL A 1 264 ? 1.648 -16.858 -12.914 1.00 39.41 264 VAL A N 1
ATOM 1939 C CA . VAL A 1 264 ? 0.811 -16.084 -13.839 1.00 39.41 264 VAL A CA 1
ATOM 1940 C C . VAL A 1 264 ? 0.205 -14.933 -13.035 1.00 39.41 264 VAL A C 1
ATOM 1942 O O . VAL A 1 264 ? -0.464 -15.189 -12.033 1.00 39.41 264 VAL A O 1
ATOM 1945 N N . LEU A 1 265 ? 0.502 -13.693 -13.435 1.00 42.62 265 LEU A N 1
ATOM 1946 C CA . LEU A 1 265 ? -0.139 -12.483 -12.903 1.00 42.62 265 LEU A CA 1
ATOM 1947 C C . LEU A 1 265 ? -1.585 -12.363 -13.392 1.00 42.62 265 LEU A C 1
ATOM 1949 O O . LEU A 1 265 ? -1.824 -12.659 -14.585 1.00 42.62 265 LEU A O 1
#

Sequence (265 aa):
MALAACLAASSAWSRAPGAPLPQLMELAGIEAADLAPDAGQLDASPTRGQQLPLYRALMAKPLTAPYRAGLLADACRDSWSSPVELVQLAGSLAGASLDRSEADAFAPVEGALRSAADPLAAAIAWMRPLASPGDSWPPPLPGRDGESSALRFEVAVTLVAMGRSHGFLGRALERVPMAATPELLMRQALEGRIEPLEEPDFRVLLSEIERPALVAGMLDLVAAVQRLRDFVAGSPSLPKVAWRIDTPLGAVVVDTTGRDNVHVL

pLDDT: mean 75.27, std 16.76, range [26.08, 92.81]

Foldseek 3Di:
DVVVVVVVVVVPPPDDPDDDPVVVCVVVVDDPPPQADDLVVCVVDPCVLLDWPLNSVCRRPVVCNVVVVVVLVVQCVVCVVPPLSNLQSVLVRRVQHDPDDPCRLCVVVLVVLVPDPQLLVVLQVLQVVQDDPPDPPPFDDDDDDPLVRVLSNLVSLLSNLLSLLVVLQCVQCVVPDPVCDPVNCCCCPVVVDDDVVPPDRCSVCVSVGPSNSNSSSSSSNSSSVVVSVVVVVPDPDHDQDFDWDAGPVGIDTDGPNPPDPVDDD